Protein AF-G4KLP6-F1 (afdb_monomer_lite)

Radius of gyration: 26.65 Å; chains: 1; bounding box: 76×54×76 Å

Foldseek 3Di:
DDDQPQDADDFDKDWDDDPNWIKIKTWDDLLPPCLQVVCVQQVHQNHCPGPNNVLSCCQSPGRFWHKIFMATPVRRTFKMWTKGFAAPDADRHDGQAMETLAIGGRDPVCLSVQLVVLVSVCVVVVVVNYWYKYFQDDPHFDAPADWDQDHAHNVNDRRPSNRIIDGPPDNRPPGPRPPDDDDDDPPPPDDDDDPVVVCPPDLVVVQVNVCVVVVHHDDPLRSLCSVLPDDPVRVVVDDPVVSVVCSVLSVLSSLQVVLVNHPVNLVVDDPVLNVLSSVCSVVSSVCSVVVDDPVRSSCVSVVVVVVVPPPDDD

Secondary structure (DSSP, 8-state):
-------PPP---EEEEETTEEEEEEEPPTT-GGGGGHHHHHTSS-STTSTTHHHHHHHHH-TTEEEEEEEETT--EEEEEEEEEEESSSTTPPEEEEEE---EESSTTGGGGHHHHHHHHHHHHHTTT-EEEEESSTTPPP-SS--BPPPPPTTS---GGGSSEEEE-S---------------------PPPHHHHHHH-HHHHHHHHHHHHTSPPPHHHHHHHHTT--HHHHTTS-HHHHHHHHTTHHHHHHHHHTT--HHHHHTS-HHHHHHHHHTHHHHHHHGGGT--HHHHHHHHHHHHHHHSSSS--

Structure (mmCIF, N/CA/C/O backbone):
data_AF-G4KLP6-F1
#
_entry.id   AF-G4KLP6-F1
#
loop_
_atom_site.group_PDB
_atom_site.id
_atom_site.type_symbol
_atom_site.label_atom_id
_atom_site.label_alt_id
_atom_site.label_comp_id
_atom_site.label_asym_id
_atom_site.label_entity_id
_atom_site.label_seq_id
_atom_site.pdbx_PDB_ins_code
_atom_site.Cartn_x
_atom_site.Cartn_y
_atom_site.Cartn_z
_atom_site.occupancy
_atom_site.B_iso_or_equiv
_atom_site.auth_seq_id
_atom_site.auth_comp_id
_atom_site.auth_asym_id
_atom_site.auth_atom_id
_atom_site.pdbx_PDB_model_num
ATOM 1 N N . MET A 1 1 ? 3.794 -32.915 1.985 1.00 32.84 1 MET A N 1
ATOM 2 C CA . MET A 1 1 ? 4.035 -31.549 1.478 1.00 32.84 1 MET A CA 1
ATOM 3 C C . MET A 1 1 ? 3.120 -30.636 2.281 1.00 32.84 1 MET A C 1
ATOM 5 O O . MET A 1 1 ? 1.912 -30.708 2.105 1.00 32.84 1 MET A O 1
ATOM 9 N N . ASN A 1 2 ? 3.656 -29.946 3.290 1.00 28.77 2 ASN A N 1
ATOM 10 C CA . ASN A 1 2 ? 2.852 -29.115 4.188 1.00 28.77 2 ASN A CA 1
ATOM 11 C C . ASN A 1 2 ? 2.568 -27.786 3.489 1.00 28.77 2 ASN A C 1
ATOM 13 O O . ASN A 1 2 ? 3.495 -27.017 3.253 1.00 28.77 2 ASN A O 1
ATOM 17 N N . PHE A 1 3 ? 1.306 -27.541 3.144 1.00 32.06 3 PHE A N 1
ATOM 18 C CA . PHE A 1 3 ? 0.858 -26.230 2.690 1.00 32.06 3 PHE A CA 1
ATOM 19 C C . PHE A 1 3 ? 1.074 -25.222 3.825 1.00 32.06 3 PHE A C 1
ATOM 21 O O . PHE A 1 3 ? 0.526 -25.382 4.918 1.00 32.06 3 PHE A O 1
ATOM 28 N N . ILE A 1 4 ? 1.909 -24.215 3.573 1.00 39.31 4 ILE A N 1
ATOM 29 C CA . ILE A 1 4 ? 2.073 -23.055 4.448 1.00 39.31 4 ILE A CA 1
ATOM 30 C C . ILE A 1 4 ? 0.714 -22.356 4.486 1.00 39.31 4 ILE A C 1
ATOM 32 O O . ILE A 1 4 ? 0.191 -21.940 3.455 1.00 39.31 4 ILE A O 1
ATOM 36 N N . LYS A 1 5 ? 0.099 -22.282 5.667 1.00 40.69 5 LYS A N 1
ATOM 37 C CA . LYS A 1 5 ? -1.108 -21.484 5.874 1.00 40.69 5 LYS A CA 1
ATOM 38 C C . LYS A 1 5 ? -0.649 -20.029 5.955 1.00 40.69 5 LYS A C 1
ATOM 40 O O . LYS A 1 5 ? -0.278 -19.570 7.029 1.00 40.69 5 LYS A O 1
ATOM 45 N N . GLU A 1 6 ? -0.587 -19.340 4.819 1.00 51.66 6 GLU A N 1
ATOM 46 C CA . GLU A 1 6 ? -0.401 -17.889 4.810 1.00 51.66 6 GLU A CA 1
ATOM 47 C C 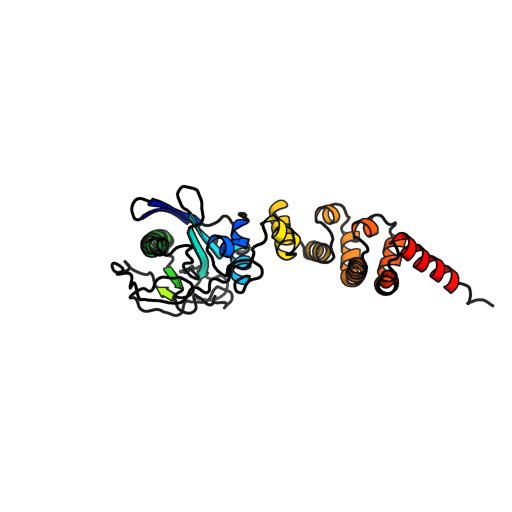. GLU A 1 6 ? -1.519 -17.251 5.646 1.00 51.66 6 GLU A C 1
ATOM 49 O O . GLU A 1 6 ? -2.708 -17.517 5.443 1.00 51.66 6 GLU A O 1
ATOM 54 N N . TYR A 1 7 ? -1.140 -16.467 6.655 1.00 65.31 7 TYR A N 1
ATOM 55 C CA . TYR A 1 7 ? -2.094 -15.742 7.486 1.00 65.31 7 TYR A CA 1
ATOM 56 C C . TYR A 1 7 ? -2.466 -14.449 6.773 1.00 65.31 7 TYR A C 1
ATOM 58 O O . TYR A 1 7 ? -1.729 -13.467 6.820 1.00 65.31 7 TYR A O 1
ATOM 66 N N . TYR A 1 8 ? -3.613 -14.466 6.103 1.00 74.50 8 TYR A N 1
ATOM 67 C CA . TYR A 1 8 ? -4.139 -13.285 5.433 1.00 74.50 8 TYR A CA 1
ATOM 68 C C . TYR A 1 8 ? -4.682 -12.278 6.445 1.00 74.50 8 TYR A C 1
ATOM 70 O O . TYR A 1 8 ? -5.425 -12.632 7.364 1.00 74.50 8 TYR A O 1
ATOM 78 N N . MET A 1 9 ? -4.332 -11.009 6.245 1.00 82.56 9 MET A N 1
ATOM 79 C CA . MET A 1 9 ? -4.933 -9.881 6.941 1.00 82.56 9 MET A CA 1
ATOM 80 C C . MET A 1 9 ? -6.448 -9.895 6.719 1.00 82.56 9 MET A C 1
ATOM 82 O O . MET A 1 9 ? -6.915 -9.872 5.578 1.00 82.56 9 MET A O 1
ATOM 86 N N . SER A 1 10 ? -7.207 -9.907 7.810 1.00 81.62 10 SER A N 1
ATOM 87 C CA . SER A 1 10 ? -8.665 -10.021 7.783 1.00 81.62 10 SER A CA 1
ATOM 88 C C . SER A 1 10 ? -9.338 -8.834 7.095 1.00 81.62 10 SER A C 1
ATOM 90 O O . SER A 1 10 ? -8.962 -7.689 7.317 1.00 81.62 10 SER A O 1
ATOM 92 N N . ASP A 1 11 ? -10.391 -9.090 6.321 1.00 87.56 11 ASP A N 1
ATOM 93 C CA . ASP A 1 11 ? -11.238 -8.034 5.756 1.00 87.56 11 ASP A CA 1
ATOM 94 C C . ASP A 1 11 ? -12.290 -7.607 6.791 1.00 87.56 11 ASP A C 1
ATOM 96 O O . ASP A 1 11 ? -13.420 -8.101 6.817 1.00 87.56 11 ASP A O 1
ATOM 100 N N . ILE A 1 12 ? -11.897 -6.718 7.707 1.00 90.38 12 ILE A N 1
ATOM 101 C CA . ILE A 1 12 ? -12.792 -6.160 8.728 1.00 90.38 12 ILE A CA 1
ATOM 102 C C . ILE A 1 12 ? -13.404 -4.866 8.205 1.00 90.38 12 ILE A C 1
ATOM 104 O O . ILE A 1 12 ? -12.693 -3.902 7.936 1.00 90.38 12 ILE A O 1
ATOM 108 N N . ASN A 1 13 ? -14.734 -4.843 8.120 1.00 94.00 13 ASN A N 1
ATOM 109 C CA . ASN A 1 13 ? -15.485 -3.701 7.618 1.00 94.00 13 ASN A CA 1
ATOM 110 C C . ASN A 1 13 ? -16.681 -3.420 8.530 1.00 94.00 13 ASN A C 1
ATOM 112 O O . ASN A 1 13 ? -17.403 -4.348 8.907 1.00 94.00 13 ASN A O 1
ATOM 116 N N . PHE A 1 14 ? -16.900 -2.159 8.891 1.00 95.81 14 PHE A N 1
ATOM 117 C CA . PHE A 1 14 ? -18.072 -1.751 9.661 1.00 95.81 14 PHE A CA 1
ATOM 118 C C . PHE A 1 14 ? -18.377 -0.265 9.498 1.00 95.81 14 PHE A C 1
ATOM 120 O O . PHE A 1 14 ? -17.486 0.563 9.315 1.00 95.81 14 PHE A O 1
ATOM 127 N N . ASP A 1 15 ? -19.651 0.073 9.669 1.00 95.12 15 ASP A N 1
ATOM 128 C CA . ASP A 1 15 ? -20.095 1.459 9.716 1.00 95.12 15 ASP A CA 1
ATOM 129 C C . ASP A 1 15 ? -20.064 2.012 11.141 1.00 95.12 15 ASP A C 1
ATOM 131 O O . ASP A 1 15 ? -20.219 1.296 12.148 1.00 95.12 15 ASP A O 1
ATOM 135 N N . ILE A 1 16 ? -19.877 3.325 11.215 1.00 93.25 16 ILE A N 1
ATOM 136 C CA . ILE A 1 16 ? -19.838 4.071 12.460 1.00 93.25 16 ILE A CA 1
ATOM 137 C C . ILE A 1 16 ? -20.457 5.451 12.292 1.00 93.25 16 ILE A C 1
ATOM 139 O O . ILE A 1 16 ? -20.340 6.083 11.246 1.00 93.25 16 ILE A O 1
ATOM 143 N N . GLU A 1 17 ? -21.120 5.925 13.341 1.00 92.88 17 GLU A N 1
ATOM 144 C CA . GLU A 1 17 ? -21.704 7.258 13.369 1.00 92.88 17 GLU A CA 1
ATOM 145 C C . GLU A 1 17 ? -21.105 8.057 14.522 1.00 92.88 17 GLU A C 1
ATOM 147 O O . GLU A 1 17 ? -21.105 7.613 15.670 1.00 92.88 17 GLU A O 1
ATOM 152 N N . VAL A 1 18 ? -20.578 9.241 14.214 1.00 88.06 18 VAL A N 1
ATOM 153 C CA . VAL A 1 18 ? -20.002 10.158 15.201 1.00 88.06 18 VAL A CA 1
ATOM 154 C C . VAL A 1 18 ? -20.555 11.550 14.938 1.00 88.06 18 VAL A C 1
ATOM 156 O O . VAL A 1 18 ? -20.423 12.082 13.836 1.00 88.06 18 VAL A O 1
ATOM 159 N N . LYS A 1 19 ? -21.191 12.145 15.957 1.00 87.62 19 LYS A N 1
ATOM 160 C CA . LYS A 1 19 ? -21.850 13.462 15.870 1.00 87.62 19 LYS A CA 1
ATOM 161 C C . LYS A 1 19 ? -22.837 13.577 14.687 1.00 87.62 19 LYS A C 1
ATOM 163 O O . LYS A 1 19 ? -22.860 14.596 14.000 1.00 87.62 19 LYS A O 1
ATOM 168 N N . GLY A 1 20 ? -23.621 12.531 14.419 1.00 88.81 20 GLY A N 1
ATOM 169 C CA . GLY A 1 20 ? -24.608 12.522 13.329 1.00 88.81 20 GLY A CA 1
ATOM 170 C C . GLY A 1 20 ? -24.021 12.380 11.919 1.00 88.81 20 GLY A C 1
ATOM 171 O O . GLY A 1 20 ? -24.752 12.511 10.941 1.00 88.81 20 GLY A O 1
ATOM 172 N N . LYS A 1 21 ? -22.709 12.139 11.789 1.00 91.44 21 LYS A N 1
ATOM 173 C CA . LYS A 1 21 ? -22.044 11.857 10.511 1.00 91.44 21 LYS A CA 1
ATOM 174 C C . LYS A 1 21 ? -21.686 10.383 10.420 1.00 91.44 21 LYS A C 1
ATOM 176 O O . LYS A 1 21 ? -21.162 9.824 11.384 1.00 91.44 21 LYS A O 1
ATOM 181 N N . LYS A 1 22 ? -21.940 9.788 9.256 1.00 94.38 22 LYS A N 1
ATOM 182 C CA . LYS A 1 22 ? -21.641 8.386 8.963 1.00 94.38 22 LYS A CA 1
ATOM 183 C C . LYS A 1 22 ? -20.255 8.246 8.353 1.00 94.38 22 LYS A C 1
ATOM 185 O O . LYS A 1 22 ? -19.865 9.050 7.509 1.00 94.38 22 LYS A O 1
ATOM 190 N N . TYR A 1 23 ? -19.562 7.200 8.770 1.00 95.94 23 TYR A N 1
ATOM 191 C CA . TYR A 1 23 ? -18.270 6.805 8.242 1.00 95.94 23 TYR A CA 1
ATOM 192 C C . TYR A 1 23 ? -18.232 5.292 8.068 1.00 95.94 23 TYR A C 1
ATOM 194 O O . TYR A 1 23 ? -18.912 4.558 8.791 1.00 95.94 23 TYR A O 1
ATOM 202 N N . ASN A 1 24 ? -17.397 4.837 7.145 1.00 96.25 24 ASN A N 1
ATOM 203 C CA . ASN A 1 24 ? -17.093 3.430 6.951 1.00 96.25 24 ASN A CA 1
ATOM 204 C C . ASN A 1 24 ? -15.633 3.180 7.322 1.00 96.25 24 ASN A C 1
ATOM 206 O O . ASN A 1 24 ? -14.759 3.906 6.861 1.00 96.25 24 ASN A O 1
ATOM 210 N N . PHE A 1 25 ? -15.382 2.175 8.156 1.00 96.81 25 PHE A N 1
ATOM 211 C CA . PHE A 1 25 ? -14.055 1.614 8.375 1.00 96.81 25 PHE A CA 1
ATOM 212 C C . PHE A 1 25 ? -13.937 0.353 7.525 1.00 96.81 25 PHE A C 1
ATOM 214 O O . PHE A 1 25 ? -14.797 -0.527 7.626 1.00 96.81 25 PHE A O 1
ATOM 221 N N . SER A 1 26 ? -12.886 0.253 6.720 1.00 94.88 26 SER A N 1
ATOM 222 C CA . SER A 1 26 ? -12.659 -0.902 5.854 1.00 94.88 26 SER A CA 1
ATOM 223 C C . SER A 1 26 ? -11.182 -1.157 5.610 1.00 94.88 26 SER A C 1
ATOM 225 O O . SER A 1 26 ? -10.353 -0.247 5.680 1.00 94.88 26 SER A O 1
ATOM 227 N N . LYS A 1 27 ? -10.845 -2.415 5.318 1.00 92.69 27 LYS A N 1
ATOM 228 C CA . LYS A 1 27 ? -9.528 -2.745 4.773 1.00 92.69 27 LYS A CA 1
ATOM 229 C C . LYS A 1 27 ? -9.469 -2.266 3.327 1.00 92.69 27 LYS A C 1
ATOM 231 O O . LYS A 1 27 ? -10.354 -2.572 2.530 1.00 92.69 27 LYS A O 1
ATOM 236 N N . LEU A 1 28 ? -8.418 -1.530 2.994 1.00 87.75 28 LEU A N 1
ATOM 237 C CA . LEU A 1 28 ? -8.149 -1.129 1.629 1.00 87.75 28 LEU A CA 1
ATOM 238 C C . LEU A 1 28 ? -7.787 -2.376 0.803 1.00 87.75 28 LEU A C 1
ATOM 240 O O . LEU A 1 28 ? -6.912 -3.142 1.224 1.00 87.75 28 LEU A O 1
ATOM 244 N N . PRO A 1 29 ? -8.432 -2.598 -0.355 1.00 83.19 29 PRO A N 1
ATOM 245 C CA . PRO A 1 29 ? -8.076 -3.698 -1.238 1.00 83.19 29 PRO A CA 1
ATOM 246 C C . PRO A 1 29 ? -6.600 -3.643 -1.643 1.00 83.19 29 PRO A C 1
ATOM 248 O O . PRO A 1 29 ? -6.056 -2.572 -1.910 1.00 83.19 29 PRO A O 1
ATOM 251 N N . ALA A 1 30 ? -5.947 -4.805 -1.717 1.00 72.00 30 ALA A N 1
ATOM 252 C CA . ALA A 1 30 ? -4.523 -4.899 -2.060 1.00 72.00 30 ALA A CA 1
ATOM 253 C C . ALA A 1 30 ? -4.210 -4.488 -3.516 1.00 72.00 30 ALA A C 1
ATOM 255 O O . ALA A 1 30 ? -3.047 -4.374 -3.900 1.00 72.00 30 ALA A O 1
ATOM 256 N N . ASP A 1 31 ? -5.236 -4.312 -4.345 1.00 67.06 31 ASP A N 1
ATOM 257 C CA . ASP A 1 31 ? -5.183 -3.808 -5.715 1.00 67.06 31 ASP A CA 1
ATOM 258 C C . ASP A 1 31 ? -5.630 -2.338 -5.837 1.00 67.06 31 ASP A C 1
ATOM 260 O O . ASP A 1 31 ? -5.512 -1.753 -6.917 1.00 67.06 31 ASP A O 1
ATOM 264 N N . ASP A 1 32 ? -6.080 -1.697 -4.751 1.00 74.62 32 ASP A N 1
ATOM 265 C CA . ASP A 1 32 ? -6.438 -0.280 -4.773 1.00 74.62 32 ASP A CA 1
ATOM 266 C C . ASP A 1 32 ? -5.171 0.587 -4.730 1.00 74.62 32 ASP A C 1
ATOM 268 O O . ASP A 1 32 ? -4.467 0.701 -3.721 1.00 74.62 32 ASP A O 1
ATOM 272 N N . MET A 1 33 ? -4.903 1.257 -5.852 1.00 68.38 33 MET A N 1
ATOM 273 C CA . MET A 1 33 ? -3.738 2.125 -6.034 1.00 68.38 33 MET A CA 1
ATOM 274 C C . MET A 1 33 ? -3.665 3.279 -5.026 1.00 68.38 33 MET A C 1
ATOM 276 O O . MET A 1 33 ? -2.587 3.843 -4.830 1.00 68.38 33 MET A O 1
ATOM 280 N N . LYS A 1 34 ? -4.770 3.627 -4.350 1.00 71.94 34 LYS A N 1
ATOM 281 C CA . LYS A 1 34 ? -4.757 4.621 -3.269 1.00 71.94 34 LYS A CA 1
ATOM 282 C C . LYS A 1 34 ? -3.808 4.232 -2.139 1.00 71.94 34 LYS A C 1
ATOM 284 O O . LYS A 1 34 ? -3.277 5.132 -1.493 1.00 71.94 34 LYS A O 1
ATOM 289 N N . GLY A 1 35 ? -3.548 2.938 -1.941 1.00 71.06 35 GLY A N 1
ATOM 290 C CA . GLY A 1 35 ? -2.649 2.421 -0.907 1.00 71.06 35 GLY A CA 1
ATOM 291 C C . GLY A 1 35 ? -1.226 2.962 -1.018 1.00 71.06 35 GLY A C 1
ATOM 292 O O . GLY A 1 35 ? -0.589 3.248 -0.010 1.00 71.06 35 GLY A O 1
ATOM 293 N N . PHE A 1 36 ? -0.767 3.233 -2.244 1.00 67.69 36 PHE A N 1
ATOM 294 C CA . PHE A 1 36 ? 0.555 3.809 -2.506 1.00 67.69 36 PHE A CA 1
ATOM 295 C C . PHE A 1 36 ? 0.675 5.300 -2.161 1.00 67.69 36 PHE A C 1
ATOM 297 O O . PHE A 1 36 ? 1.775 5.860 -2.149 1.00 67.69 36 PHE A O 1
ATOM 304 N N . MET A 1 37 ? -0.461 5.952 -1.910 1.00 68.94 37 MET A N 1
ATOM 305 C CA . MET A 1 37 ? -0.590 7.400 -1.761 1.00 68.94 37 MET A CA 1
ATOM 306 C C . MET A 1 37 ? -1.415 7.782 -0.528 1.00 68.94 37 MET A C 1
ATOM 308 O O . MET A 1 37 ? -1.888 8.914 -0.449 1.00 68.94 37 MET A O 1
ATOM 312 N N . LEU A 1 38 ? -1.616 6.871 0.432 1.00 68.50 38 LEU A N 1
ATOM 313 C CA . LEU A 1 38 ? -2.464 7.129 1.601 1.00 68.50 38 LEU A CA 1
ATOM 314 C C . LEU A 1 38 ? -2.022 8.361 2.376 1.00 68.50 38 LEU A C 1
ATOM 316 O O . LEU A 1 38 ? -2.862 9.187 2.718 1.00 68.50 38 LEU A O 1
ATOM 320 N N . GLY A 1 39 ? -0.714 8.556 2.523 1.00 58.31 39 GLY A N 1
ATOM 321 C CA . GLY A 1 39 ? -0.147 9.757 3.119 1.00 58.31 39 GLY A CA 1
ATOM 322 C C . GLY A 1 39 ? -0.594 11.058 2.447 1.00 58.31 39 GLY A C 1
ATOM 323 O O . GLY A 1 39 ? -0.817 12.049 3.137 1.00 58.31 39 GLY A O 1
ATOM 324 N N . LYS A 1 40 ? -0.855 11.052 1.133 1.00 63.47 40 LYS A N 1
ATOM 325 C CA . LYS A 1 40 ? -1.416 12.209 0.415 1.00 63.47 40 LYS A CA 1
ATOM 326 C C . LYS A 1 40 ? -2.898 12.445 0.722 1.00 63.47 40 LYS A C 1
ATOM 328 O O . LYS A 1 40 ? -3.348 13.585 0.683 1.00 63.47 40 LYS A O 1
ATOM 333 N N . PHE A 1 41 ? -3.664 11.395 1.022 1.00 59.25 41 PHE A N 1
ATOM 334 C CA . PHE A 1 41 ? -5.082 11.510 1.384 1.00 59.25 41 PHE A CA 1
ATOM 335 C C . PHE A 1 41 ? -5.299 11.809 2.875 1.00 59.25 41 PHE A C 1
ATOM 337 O O . PHE A 1 41 ? -6.298 12.432 3.228 1.00 59.25 41 PHE A O 1
ATOM 344 N N . SER A 1 42 ? -4.379 11.382 3.745 1.00 56.12 42 SER A N 1
ATOM 345 C CA . SER A 1 42 ? -4.476 11.526 5.204 1.00 56.12 42 SER A CA 1
ATOM 346 C C . SER A 1 42 ? -3.496 12.533 5.814 1.00 56.12 42 SER A C 1
ATOM 348 O O . SER A 1 42 ? -3.432 12.623 7.037 1.00 56.12 42 SER A O 1
ATOM 350 N N . ASN A 1 43 ? -2.734 13.276 5.001 1.00 62.50 43 ASN A N 1
ATOM 351 C CA . ASN A 1 43 ? -1.633 14.149 5.437 1.00 62.50 43 ASN A CA 1
ATOM 352 C C . ASN A 1 43 ? -0.616 13.441 6.355 1.00 62.50 43 ASN A C 1
ATOM 354 O O . ASN A 1 43 ? -0.272 13.946 7.422 1.00 62.50 43 ASN A O 1
ATOM 358 N N . SER A 1 44 ? -0.133 12.271 5.938 1.00 59.09 44 SER A N 1
ATOM 359 C CA . SER A 1 44 ? 0.919 11.526 6.639 1.00 59.09 44 SER A CA 1
ATOM 360 C C . SER A 1 44 ? 2.076 11.153 5.704 1.00 59.09 44 SER A C 1
ATOM 362 O O . SER A 1 44 ? 2.013 11.331 4.488 1.00 59.09 44 SER A O 1
ATOM 364 N N . CYS A 1 45 ? 3.159 10.621 6.266 1.00 56.09 45 CYS A N 1
ATOM 365 C CA . CYS A 1 45 ? 4.357 10.187 5.539 1.00 56.09 45 CYS A CA 1
ATOM 366 C C . CYS A 1 45 ? 4.197 8.844 4.800 1.00 56.09 45 CYS A C 1
ATOM 368 O O . CYS A 1 45 ? 5.116 8.427 4.099 1.00 56.09 45 CYS A O 1
ATOM 370 N N . GLN A 1 46 ? 3.045 8.170 4.914 1.00 57.22 46 GLN A N 1
ATOM 371 C CA . GLN A 1 46 ? 2.779 6.857 4.306 1.00 57.22 46 GLN A CA 1
ATOM 372 C C . GLN A 1 46 ? 2.457 6.968 2.807 1.00 57.22 46 GLN A C 1
ATOM 374 O O . GLN A 1 46 ? 1.355 6.681 2.347 1.00 57.22 46 GLN A O 1
ATOM 379 N N . SER A 1 47 ? 3.431 7.444 2.036 1.00 58.00 47 SER A N 1
ATOM 380 C CA . SER A 1 47 ? 3.429 7.482 0.570 1.00 58.00 47 SER A CA 1
ATOM 381 C C . SER A 1 47 ? 4.788 7.018 0.040 1.00 58.00 47 SER A C 1
ATOM 383 O O . SER A 1 47 ? 5.797 7.141 0.733 1.00 58.00 47 SER A O 1
ATOM 385 N N . ILE A 1 48 ? 4.830 6.501 -1.190 1.00 52.56 48 ILE A N 1
ATOM 386 C CA . ILE A 1 48 ? 6.099 6.194 -1.877 1.00 52.56 48 ILE A CA 1
ATOM 387 C C . ILE A 1 48 ? 6.970 7.458 -1.986 1.00 52.56 48 ILE A C 1
ATOM 389 O O . ILE A 1 48 ? 6.449 8.540 -2.267 1.00 52.56 48 ILE A O 1
ATOM 393 N N . GLY A 1 49 ? 8.285 7.312 -1.773 1.00 49.16 49 GLY A N 1
ATOM 394 C CA . GLY A 1 49 ? 9.259 8.411 -1.809 1.00 49.16 49 GLY A CA 1
ATOM 395 C C . GLY A 1 49 ? 9.344 9.263 -0.534 1.00 49.16 49 GLY A C 1
ATOM 396 O O . GLY A 1 49 ? 9.971 10.320 -0.551 1.00 49.16 49 GLY A O 1
ATOM 397 N N . HIS A 1 50 ? 8.718 8.826 0.563 1.00 57.34 50 HIS A N 1
ATOM 398 C CA . HIS A 1 50 ? 8.757 9.482 1.875 1.00 57.34 50 HIS A CA 1
ATOM 399 C C . HIS A 1 50 ? 9.267 8.526 2.970 1.00 57.34 50 HIS A C 1
ATOM 401 O O . HIS A 1 50 ? 9.431 7.330 2.737 1.00 57.34 50 HIS A O 1
ATOM 407 N N . ASP A 1 51 ? 9.480 9.040 4.188 1.00 59.09 51 ASP A N 1
ATOM 408 C CA . ASP A 1 51 ? 10.095 8.321 5.322 1.00 59.09 51 ASP A CA 1
ATOM 409 C C . ASP A 1 51 ? 9.413 6.985 5.696 1.00 59.09 51 ASP A C 1
ATOM 411 O O . ASP A 1 51 ? 10.034 6.119 6.313 1.00 59.09 51 ASP A O 1
ATOM 415 N N . SER A 1 52 ? 8.149 6.787 5.304 1.00 62.12 52 SER A N 1
ATOM 416 C CA . SER A 1 52 ? 7.362 5.575 5.575 1.00 62.12 52 SER A CA 1
ATOM 417 C C . SER A 1 52 ? 7.102 4.714 4.328 1.00 62.12 52 SER A C 1
ATOM 419 O O . SER A 1 52 ? 6.180 3.897 4.328 1.00 62.12 52 SER A O 1
ATOM 421 N N . GLU A 1 53 ? 7.908 4.849 3.269 1.00 67.06 53 GLU A N 1
ATOM 422 C CA . GLU A 1 53 ? 7.789 4.061 2.029 1.00 67.06 53 GLU A CA 1
ATOM 423 C C . GLU A 1 53 ? 7.771 2.549 2.295 1.00 67.06 53 GLU A C 1
ATOM 425 O O . GLU A 1 53 ? 6.970 1.820 1.713 1.00 67.06 53 GLU A O 1
ATOM 430 N N . ARG A 1 54 ? 8.571 2.064 3.252 1.00 70.12 54 ARG A N 1
ATOM 431 C CA . ARG A 1 54 ? 8.568 0.645 3.631 1.00 70.12 54 ARG A CA 1
ATOM 432 C C . ARG A 1 54 ? 7.217 0.172 4.186 1.00 70.12 54 ARG A C 1
ATOM 434 O O . ARG A 1 54 ? 6.868 -0.983 3.963 1.00 70.12 54 ARG A O 1
ATOM 441 N N . CYS A 1 55 ? 6.454 1.019 4.888 1.00 73.62 55 CYS A N 1
ATOM 442 C CA . CYS A 1 55 ? 5.099 0.670 5.350 1.00 73.62 55 CYS A CA 1
ATOM 443 C C . CYS A 1 55 ? 4.168 0.466 4.153 1.00 73.62 55 CYS A C 1
ATOM 445 O O . CYS A 1 55 ? 3.383 -0.474 4.117 1.00 73.62 55 CYS A O 1
ATOM 447 N N . VAL A 1 56 ? 4.284 1.354 3.163 1.00 73.62 56 VAL A N 1
ATOM 448 C CA . VAL A 1 56 ? 3.499 1.336 1.924 1.00 73.62 56 VAL A CA 1
ATOM 449 C C . VAL A 1 56 ? 3.776 0.082 1.113 1.00 73.62 56 VAL A C 1
ATOM 451 O O . VAL A 1 56 ? 2.843 -0.614 0.717 1.00 73.62 56 VAL A O 1
ATOM 454 N N . LEU A 1 57 ? 5.052 -0.242 0.913 1.00 71.69 57 LEU A N 1
ATOM 455 C CA . LEU A 1 57 ? 5.445 -1.437 0.176 1.00 71.69 57 LEU A CA 1
ATOM 456 C C . LEU A 1 57 ? 4.976 -2.706 0.884 1.00 71.69 57 LEU A C 1
ATOM 458 O O . LEU A 1 57 ? 4.342 -3.552 0.256 1.00 71.69 57 LEU A O 1
ATOM 462 N N . ASP A 1 58 ? 5.222 -2.822 2.188 1.00 79.38 58 ASP A N 1
ATOM 463 C CA . ASP A 1 58 ? 4.830 -4.004 2.953 1.00 79.38 58 ASP A CA 1
ATOM 464 C C . ASP A 1 58 ? 3.302 -4.154 3.024 1.00 79.38 58 ASP A C 1
ATOM 466 O O . ASP A 1 58 ? 2.795 -5.251 2.802 1.00 79.38 58 ASP A O 1
ATOM 470 N N . GLY A 1 59 ? 2.552 -3.067 3.226 1.00 79.81 59 GLY A N 1
ATOM 471 C CA . GLY A 1 59 ? 1.088 -3.102 3.280 1.00 79.81 59 GLY A CA 1
ATOM 472 C C . GLY A 1 59 ? 0.404 -3.441 1.960 1.00 79.81 59 GLY A C 1
ATOM 473 O O . GLY A 1 59 ? -0.683 -4.011 1.976 1.00 79.81 59 GLY A O 1
ATOM 474 N N . MET A 1 60 ? 1.029 -3.138 0.821 1.00 80.75 60 MET A N 1
ATOM 475 C CA . MET A 1 60 ? 0.472 -3.471 -0.496 1.00 80.75 60 MET A CA 1
ATOM 476 C C . MET A 1 60 ? 0.931 -4.832 -1.036 1.00 80.75 60 MET A C 1
ATOM 478 O O . MET A 1 60 ? 0.298 -5.371 -1.947 1.00 80.75 60 MET A O 1
ATOM 482 N N . SER A 1 61 ? 2.021 -5.393 -0.502 1.00 72.25 61 SER A N 1
ATOM 483 C CA . SER A 1 61 ? 2.630 -6.628 -1.019 1.00 72.25 61 SER A CA 1
ATOM 484 C C . SER A 1 61 ? 2.489 -7.841 -0.098 1.00 72.25 61 SER A C 1
ATOM 486 O O . SER A 1 61 ? 2.389 -8.960 -0.596 1.00 72.25 61 SER A O 1
ATOM 488 N N . LYS A 1 62 ? 2.464 -7.666 1.231 1.00 76.12 62 LYS A N 1
ATOM 489 C CA . LYS A 1 62 ? 2.468 -8.792 2.175 1.00 76.12 62 LYS A CA 1
ATOM 490 C C . LYS A 1 62 ? 1.057 -9.243 2.529 1.00 76.12 62 LYS A C 1
ATOM 492 O O . LYS A 1 62 ? 0.221 -8.448 2.942 1.00 76.12 62 LYS A O 1
ATOM 497 N N . ALA A 1 63 ? 0.825 -10.555 2.488 1.00 78.12 63 ALA A N 1
ATOM 498 C CA . ALA A 1 63 ? -0.461 -11.156 2.847 1.00 78.12 63 ALA A CA 1
ATOM 499 C C . ALA A 1 63 ? -0.903 -10.859 4.295 1.00 78.12 63 ALA A C 1
ATOM 501 O O . ALA A 1 63 ? -2.099 -10.757 4.562 1.00 78.12 63 ALA A O 1
ATOM 502 N N . ASN A 1 64 ? 0.046 -10.706 5.224 1.00 80.31 64 ASN A N 1
ATOM 503 C CA . ASN A 1 64 ? -0.197 -10.471 6.651 1.00 80.31 64 ASN A CA 1
ATOM 504 C C . ASN A 1 64 ? -0.146 -8.985 7.055 1.00 80.31 64 ASN A C 1
ATOM 506 O O . ASN A 1 64 ? -0.132 -8.685 8.252 1.00 80.31 64 ASN A O 1
ATOM 510 N N . ALA A 1 65 ? -0.118 -8.072 6.084 1.00 85.75 65 ALA A N 1
ATOM 511 C CA . ALA A 1 65 ? -0.124 -6.632 6.292 1.00 85.75 65 ALA A CA 1
ATOM 512 C C . ALA A 1 65 ? -1.179 -5.958 5.402 1.00 85.75 65 ALA A C 1
ATOM 514 O O . ALA A 1 65 ? -1.766 -6.583 4.519 1.00 85.75 65 ALA A O 1
ATOM 515 N N . GLY A 1 66 ? -1.486 -4.697 5.683 1.00 89.81 66 GLY A N 1
ATOM 516 C CA . GLY A 1 66 ? -2.459 -3.945 4.903 1.00 89.81 66 GLY A CA 1
ATOM 517 C C . GLY A 1 66 ? -2.745 -2.571 5.476 1.00 89.81 66 GLY A C 1
ATOM 518 O O . GLY A 1 66 ? -2.207 -2.183 6.510 1.00 89.81 66 GLY A O 1
ATOM 519 N N . PHE A 1 67 ? -3.639 -1.852 4.810 1.00 91.44 67 PHE A N 1
ATOM 520 C CA . PHE A 1 67 ? -4.125 -0.559 5.267 1.00 91.44 67 PHE A CA 1
ATOM 521 C C . PHE A 1 67 ? -5.595 -0.648 5.623 1.00 91.44 67 PHE A C 1
ATOM 523 O O . PHE A 1 67 ? -6.390 -1.184 4.856 1.00 91.44 67 PHE A O 1
ATOM 530 N N . TYR A 1 68 ? -5.965 -0.076 6.758 1.00 95.06 68 TYR A N 1
ATOM 531 C CA . TYR A 1 68 ? -7.351 0.230 7.059 1.00 95.06 68 TYR A CA 1
ATOM 532 C C . TYR A 1 68 ? -7.602 1.705 6.811 1.00 95.06 68 TYR A C 1
ATOM 534 O O . TYR A 1 68 ? -6.824 2.554 7.240 1.00 95.06 68 TYR A O 1
ATOM 542 N N . ILE A 1 69 ? -8.696 2.010 6.129 1.00 94.44 69 ILE A N 1
ATOM 543 C CA . ILE A 1 69 ? -9.118 3.369 5.819 1.00 94.44 69 ILE A CA 1
ATOM 544 C C . ILE A 1 69 ? -10.458 3.663 6.470 1.00 94.44 69 ILE A C 1
ATOM 546 O O . ILE A 1 69 ? -11.276 2.775 6.710 1.00 94.44 69 ILE A O 1
ATOM 550 N N . ILE A 1 70 ? -10.676 4.943 6.744 1.00 94.88 70 ILE A N 1
ATOM 551 C CA . ILE A 1 70 ? -11.957 5.466 7.194 1.00 94.88 70 ILE A CA 1
ATOM 552 C C . ILE A 1 70 ? -12.439 6.481 6.184 1.00 94.88 70 ILE A C 1
ATOM 554 O O . ILE A 1 70 ? -11.766 7.488 5.966 1.00 94.88 70 ILE A O 1
ATOM 558 N N . THR A 1 71 ? -13.601 6.237 5.588 1.00 92.88 71 THR A N 1
ATOM 559 C CA . THR A 1 71 ? -14.197 7.136 4.599 1.00 92.88 71 THR A CA 1
ATOM 560 C C . THR A 1 71 ? -15.460 7.794 5.119 1.00 92.88 71 THR A C 1
ATOM 562 O O . THR A 1 71 ? -16.202 7.196 5.895 1.00 92.88 71 THR A O 1
ATOM 565 N N . ASP A 1 72 ? -15.721 9.023 4.679 1.00 90.31 72 ASP A N 1
ATOM 566 C CA . ASP A 1 72 ? -17.031 9.653 4.853 1.00 90.31 72 ASP A CA 1
ATOM 567 C C . ASP A 1 72 ? -18.083 9.061 3.891 1.00 90.31 72 ASP A C 1
ATOM 569 O O . ASP A 1 72 ? -17.802 8.168 3.087 1.00 90.31 72 ASP A O 1
ATOM 573 N N . ASP A 1 73 ? -19.310 9.570 3.971 1.00 88.31 73 ASP A N 1
ATOM 574 C CA . ASP A 1 73 ? -20.450 9.193 3.126 1.00 88.31 73 ASP A CA 1
ATOM 575 C C . ASP A 1 73 ? -20.249 9.470 1.627 1.00 88.31 73 ASP A C 1
ATOM 577 O O . ASP A 1 73 ? -20.970 8.928 0.789 1.00 88.31 73 ASP A O 1
ATOM 581 N N . LYS A 1 74 ? -19.256 10.291 1.279 1.00 85.19 74 LYS A N 1
ATOM 582 C CA . LYS A 1 74 ? -18.861 10.602 -0.097 1.00 85.19 74 LYS A CA 1
ATOM 583 C C . LYS A 1 74 ? -17.685 9.748 -0.572 1.00 85.19 74 LYS A C 1
ATOM 585 O O . LYS A 1 74 ? -17.243 9.916 -1.706 1.00 85.19 74 LYS A O 1
ATOM 590 N N . GLY A 1 75 ? -17.170 8.854 0.272 1.00 82.19 75 GLY A N 1
ATOM 591 C CA . GLY A 1 75 ? -16.020 8.010 -0.037 1.00 82.19 75 GLY A CA 1
ATOM 592 C C . GLY A 1 75 ? -14.668 8.721 0.089 1.00 82.19 75 GLY A C 1
ATOM 593 O O . GLY A 1 75 ? -13.659 8.175 -0.360 1.00 82.19 75 GLY A O 1
ATOM 594 N N . ASN A 1 76 ? -14.609 9.917 0.690 1.00 85.25 76 ASN A N 1
ATOM 595 C CA . ASN A 1 76 ? -13.335 10.588 0.943 1.00 85.25 76 ASN A CA 1
ATOM 596 C C . ASN A 1 76 ? -12.654 9.955 2.149 1.00 85.25 76 ASN A C 1
ATOM 598 O O . ASN A 1 76 ? -13.270 9.831 3.207 1.00 85.25 76 ASN A O 1
ATOM 602 N N . ILE A 1 77 ? -11.369 9.634 2.023 1.00 86.06 77 ILE A N 1
ATOM 603 C CA . ILE A 1 77 ? -10.562 9.142 3.142 1.00 86.06 77 ILE A CA 1
ATOM 604 C C . ILE A 1 77 ? -10.392 10.274 4.166 1.00 86.06 77 ILE A C 1
ATOM 606 O O . ILE A 1 77 ? -9.984 11.386 3.837 1.00 86.06 77 ILE A O 1
ATOM 610 N N . ARG A 1 78 ? -10.752 9.987 5.416 1.00 89.75 78 ARG A N 1
ATOM 611 C CA . ARG A 1 78 ? -10.694 10.895 6.571 1.00 89.75 78 ARG A CA 1
ATOM 612 C C . ARG A 1 78 ? -9.599 10.507 7.550 1.00 89.75 78 ARG A C 1
ATOM 614 O O . ARG A 1 78 ? -9.046 11.373 8.223 1.00 89.75 78 ARG A O 1
ATOM 621 N N . ALA A 1 79 ? -9.313 9.214 7.636 1.00 91.12 79 ALA A N 1
ATOM 622 C CA . ALA A 1 79 ? -8.261 8.655 8.460 1.00 91.12 79 ALA A CA 1
ATOM 623 C C . ALA A 1 79 ? -7.817 7.301 7.903 1.00 91.12 79 ALA A C 1
ATOM 625 O O . ALA A 1 79 ? -8.522 6.703 7.086 1.00 91.12 79 ALA A O 1
ATOM 626 N N . GLN A 1 80 ? -6.655 6.828 8.332 1.00 92.75 80 GLN A N 1
ATOM 627 C CA . GLN A 1 80 ? -6.111 5.539 7.935 1.00 92.75 80 GLN A CA 1
ATOM 628 C C . GLN A 1 80 ? -5.143 4.991 8.989 1.00 92.75 80 GLN A C 1
ATOM 630 O O . GLN A 1 80 ? -4.701 5.714 9.886 1.00 92.75 80 GLN A O 1
ATOM 635 N N . SER A 1 81 ? -4.833 3.706 8.879 1.00 92.50 81 SER A N 1
ATOM 636 C CA . SER A 1 81 ? -3.803 3.050 9.669 1.00 92.50 81 SER A CA 1
ATOM 637 C C . SER A 1 81 ? -3.164 1.909 8.884 1.00 92.50 81 SER A C 1
ATOM 639 O O . SER A 1 81 ? -3.868 1.037 8.364 1.00 92.50 81 SER A O 1
ATOM 641 N N . TYR A 1 82 ? -1.832 1.882 8.841 1.00 90.44 82 TYR A N 1
ATOM 642 C CA . TYR A 1 82 ? -1.086 0.687 8.462 1.00 90.44 82 TYR A CA 1
ATOM 643 C C . TYR A 1 82 ? -1.216 -0.376 9.557 1.00 90.44 82 TYR A C 1
ATOM 645 O O . TYR A 1 82 ? -1.105 -0.067 10.744 1.00 90.44 82 TYR A O 1
ATOM 653 N N . ALA A 1 83 ? -1.434 -1.628 9.165 1.00 91.12 83 ALA A N 1
ATOM 654 C CA . ALA A 1 83 ? -1.632 -2.737 10.080 1.00 91.12 83 ALA A CA 1
ATOM 655 C C . ALA A 1 83 ? -0.840 -3.975 9.662 1.00 91.12 83 ALA A C 1
ATOM 657 O O . ALA A 1 83 ? -0.697 -4.266 8.474 1.00 91.12 83 ALA A O 1
ATOM 658 N N . TRP A 1 84 ? -0.410 -4.766 10.644 1.00 88.50 84 TRP A N 1
ATOM 659 C CA . TRP A 1 84 ? 0.149 -6.100 10.414 1.00 88.50 84 TRP A CA 1
ATOM 660 C C . TRP A 1 84 ? -0.284 -7.094 11.491 1.00 88.50 84 TRP A C 1
ATOM 662 O O . TRP A 1 84 ? -0.678 -6.727 12.602 1.00 88.50 84 TRP A O 1
ATOM 672 N N . LEU A 1 85 ? -0.215 -8.379 11.150 1.00 85.81 85 LEU A N 1
ATOM 673 C CA . LEU A 1 85 ? -0.393 -9.476 12.094 1.00 85.81 85 LEU A CA 1
ATOM 674 C C . LEU A 1 85 ? 0.946 -9.845 12.751 1.00 85.81 85 LEU A C 1
ATOM 676 O O . LEU A 1 85 ? 1.970 -9.958 12.078 1.00 85.81 85 LEU A O 1
ATOM 680 N N . ALA A 1 86 ? 0.933 -10.061 14.067 1.00 80.94 86 ALA A N 1
ATOM 681 C CA . ALA A 1 86 ? 2.102 -10.439 14.864 1.00 80.94 86 ALA A CA 1
ATOM 682 C C . ALA A 1 86 ? 1.846 -11.729 15.672 1.00 80.94 86 ALA A C 1
ATOM 684 O O . ALA A 1 86 ? 0.770 -11.910 16.255 1.00 80.94 86 ALA A O 1
ATOM 685 N N . GLY A 1 87 ? 2.837 -12.628 15.694 1.00 73.56 87 GLY A N 1
ATOM 686 C CA . GLY A 1 87 ? 2.848 -13.881 16.465 1.00 73.56 87 GLY A CA 1
ATOM 687 C C . GLY A 1 87 ? 3.661 -13.788 17.765 1.00 73.56 87 GLY A C 1
ATOM 688 O O . GLY A 1 87 ? 4.263 -12.757 18.064 1.00 73.56 87 GLY A O 1
ATOM 689 N N . GLU A 1 88 ? 3.673 -14.864 18.562 1.00 57.75 88 GLU A N 1
ATOM 690 C CA . GLU A 1 88 ? 4.411 -14.914 19.839 1.00 57.75 88 GLU A CA 1
ATOM 691 C C . GLU A 1 88 ? 5.875 -15.359 19.722 1.00 57.75 88 GLU A C 1
ATOM 693 O O . GLU A 1 88 ? 6.605 -15.274 20.712 1.00 57.75 88 GLU A O 1
ATOM 698 N N . GLY A 1 89 ? 6.310 -15.787 18.538 1.00 53.88 89 GLY A N 1
ATOM 699 C CA . GLY A 1 89 ? 7.593 -16.445 18.334 1.00 53.88 89 GLY A CA 1
ATOM 700 C C . GLY A 1 89 ? 7.926 -16.656 16.858 1.00 53.88 89 GLY A C 1
ATOM 701 O O . GLY A 1 89 ? 7.471 -15.908 15.997 1.00 53.88 89 GLY A O 1
ATOM 702 N N . LYS A 1 90 ? 8.794 -17.641 16.587 1.00 50.53 90 LYS A N 1
ATOM 703 C CA . LYS A 1 90 ? 9.526 -17.840 15.3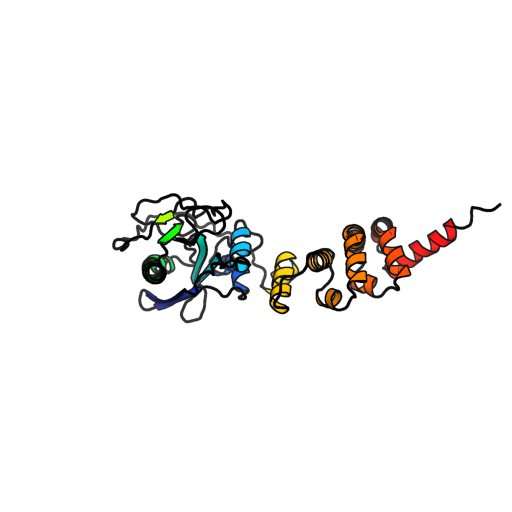20 1.00 50.53 90 LYS A CA 1
ATOM 704 C C . LYS A 1 90 ? 8.628 -17.785 14.076 1.00 50.53 90 LYS A C 1
ATOM 706 O O . LYS A 1 90 ? 7.454 -18.138 14.117 1.00 50.53 90 LYS A O 1
ATOM 711 N N . LYS A 1 91 ? 9.256 -17.463 12.939 1.00 51.47 91 LYS A N 1
ATOM 712 C CA . LYS A 1 91 ? 8.698 -17.581 11.583 1.00 51.47 91 LYS A CA 1
ATOM 713 C C . LYS A 1 91 ? 7.828 -18.848 11.454 1.00 51.47 91 LYS A C 1
ATOM 715 O O . LYS A 1 91 ? 8.322 -19.956 11.678 1.00 51.47 91 LYS A O 1
ATOM 720 N N . ASN A 1 92 ? 6.572 -18.662 11.056 1.00 53.81 92 ASN A N 1
ATOM 721 C CA . ASN A 1 92 ? 5.458 -19.600 10.881 1.00 53.81 92 ASN A CA 1
ATOM 722 C C . ASN A 1 92 ? 4.568 -19.894 12.109 1.00 53.81 92 ASN A C 1
ATOM 724 O O . ASN A 1 92 ? 3.735 -20.806 12.043 1.00 53.81 92 ASN A O 1
ATOM 728 N N . GLU A 1 93 ? 4.686 -19.159 13.218 1.00 62.56 93 GLU A N 1
ATOM 729 C CA . GLU A 1 93 ? 3.719 -19.256 14.322 1.00 62.56 93 GLU A CA 1
ATOM 730 C C . GLU A 1 93 ? 2.399 -18.527 14.022 1.00 62.56 93 GLU A C 1
ATOM 732 O O . GLU A 1 93 ? 2.336 -17.555 13.272 1.00 62.56 93 GLU A O 1
ATOM 737 N N . LYS A 1 94 ? 1.303 -19.015 14.618 1.00 71.75 94 LYS A N 1
ATOM 738 C CA . LYS A 1 94 ? -0.020 -18.404 14.460 1.00 71.75 94 LYS A CA 1
ATOM 739 C C . LYS A 1 94 ? -0.001 -16.977 15.004 1.00 71.75 94 LYS A C 1
ATOM 741 O O . LYS A 1 94 ? 0.361 -16.766 16.160 1.00 71.75 94 LYS A O 1
ATOM 746 N N . ALA A 1 95 ? -0.462 -16.022 14.196 1.00 78.88 95 ALA A N 1
ATOM 747 C CA . ALA A 1 95 ? -0.674 -14.660 14.662 1.00 78.88 95 ALA A CA 1
ATOM 748 C C . ALA A 1 95 ? -1.617 -14.649 15.873 1.00 78.88 95 ALA A C 1
ATOM 750 O O . ALA A 1 95 ? -2.698 -15.244 15.847 1.00 78.88 95 ALA A O 1
ATOM 751 N N . THR A 1 96 ? -1.204 -13.961 16.931 1.00 83.81 96 THR A N 1
ATOM 752 C CA . THR A 1 96 ? -1.995 -13.775 18.155 1.00 83.81 96 THR A CA 1
ATOM 753 C C . THR A 1 96 ? -2.498 -12.349 18.299 1.00 83.81 96 THR A C 1
ATOM 755 O O . THR A 1 96 ? -3.269 -12.051 19.211 1.00 83.81 96 THR A O 1
ATOM 758 N N . SER A 1 97 ? -2.034 -11.455 17.429 1.00 86.31 97 SER A N 1
ATOM 759 C CA . SER A 1 97 ? -2.236 -10.025 17.576 1.00 86.31 97 SER A CA 1
ATOM 760 C C . SER A 1 97 ? -2.310 -9.336 16.220 1.00 86.31 97 SER A C 1
ATOM 762 O O . SER A 1 97 ? -1.634 -9.735 15.274 1.00 86.31 97 SER A O 1
ATOM 764 N N . MET A 1 98 ? -3.087 -8.263 16.156 1.00 90.12 98 MET A N 1
ATOM 765 C CA . MET A 1 98 ? -3.024 -7.246 15.117 1.00 90.12 98 MET A CA 1
ATOM 766 C C . MET A 1 98 ? -2.440 -5.976 15.729 1.00 90.12 98 MET A C 1
ATOM 768 O O . MET A 1 98 ? -2.850 -5.562 16.817 1.00 90.12 98 MET A O 1
ATOM 772 N N . VAL A 1 99 ? -1.491 -5.367 15.028 1.00 90.19 99 VAL A N 1
ATOM 773 C CA . VAL A 1 99 ? -0.892 -4.092 15.415 1.00 90.19 99 VAL A CA 1
ATOM 774 C C . VAL A 1 99 ? -1.269 -3.048 14.377 1.00 90.19 99 VAL A C 1
ATOM 776 O O . VAL A 1 99 ? -1.100 -3.284 13.185 1.00 90.19 99 VAL A O 1
ATOM 779 N N . LEU A 1 100 ? -1.790 -1.918 14.843 1.00 92.19 100 LEU A N 1
ATOM 780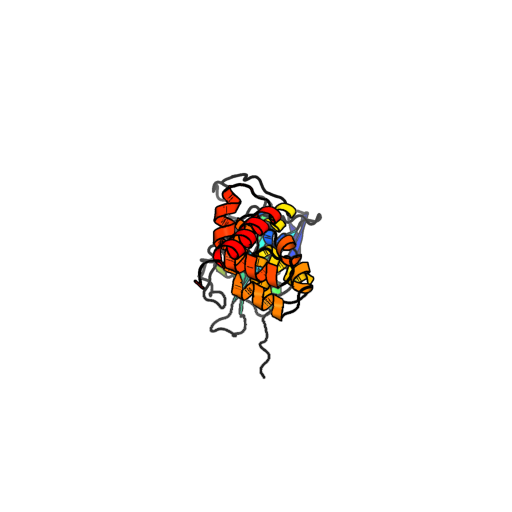 C CA . LEU A 1 100 ? -1.938 -0.688 14.074 1.00 92.19 100 LEU A CA 1
ATOM 781 C C . LEU A 1 100 ? -0.713 0.195 14.332 1.00 92.19 100 LEU A C 1
ATOM 783 O O . LEU A 1 100 ? -0.387 0.428 15.496 1.00 92.19 100 LEU A O 1
ATOM 787 N N . ASP A 1 101 ? -0.059 0.686 13.280 1.00 89.94 101 ASP A N 1
ATOM 788 C CA . ASP A 1 101 ? 1.144 1.528 13.379 1.00 89.94 101 ASP A CA 1
ATOM 789 C C . ASP A 1 101 ? 0.849 2.850 14.096 1.00 89.94 101 ASP A C 1
ATOM 791 O O . ASP A 1 101 ? 1.415 3.161 15.138 1.00 89.94 101 ASP A O 1
ATOM 795 N N . SER A 1 102 ? -0.130 3.585 13.578 1.00 89.06 102 SER A N 1
ATOM 796 C CA . SER A 1 102 ? -0.661 4.817 14.154 1.00 89.06 102 SER A CA 1
ATOM 797 C C . SER A 1 102 ? -2.077 5.066 13.632 1.00 89.06 102 SER A C 1
ATOM 799 O O . SER A 1 102 ? -2.531 4.416 12.685 1.00 89.06 102 SER A O 1
ATOM 801 N N . PHE A 1 103 ? -2.803 5.995 14.251 1.00 90.94 103 PHE A N 1
ATOM 802 C CA . PHE A 1 103 ? -4.061 6.512 13.722 1.00 90.94 103 PHE A CA 1
ATOM 803 C C . PHE A 1 103 ? -3.817 7.865 13.054 1.00 90.94 103 PHE A C 1
ATOM 805 O O . PHE A 1 103 ? -3.780 8.900 13.720 1.00 90.94 103 PHE A O 1
ATOM 812 N N . GLU A 1 104 ? -3.674 7.853 11.730 1.00 87.62 104 GLU A N 1
ATOM 813 C CA . GLU A 1 104 ? -3.472 9.062 10.935 1.00 87.62 104 GLU A CA 1
ATOM 814 C C . GLU A 1 104 ? -4.806 9.636 10.492 1.00 87.62 104 GLU A C 1
ATOM 816 O O . GLU A 1 104 ? -5.610 8.938 9.877 1.00 87.62 104 GLU A O 1
ATOM 821 N N . HIS A 1 105 ? -5.051 10.913 10.771 1.00 86.75 105 HIS A N 1
ATOM 822 C CA . HIS A 1 105 ? -6.320 11.558 10.458 1.00 86.75 105 HIS A CA 1
ATOM 823 C C . HIS A 1 105 ? -6.124 12.918 9.786 1.00 86.75 105 HIS A C 1
ATOM 825 O O . HIS A 1 105 ? -5.173 13.643 10.069 1.00 86.75 105 HIS A O 1
ATOM 831 N N . LEU A 1 106 ? -7.065 13.310 8.928 1.00 79.00 106 LEU A N 1
ATOM 832 C CA . LEU A 1 106 ? -6.939 14.523 8.122 1.00 79.00 106 LEU A CA 1
ATOM 833 C C . LEU A 1 106 ? -7.254 15.805 8.911 1.00 79.00 106 LEU A C 1
ATOM 835 O O . LEU A 1 106 ? -6.618 16.841 8.716 1.00 79.00 106 LEU A O 1
ATOM 839 N N . GLY A 1 107 ? -8.263 15.767 9.785 1.00 76.56 107 GLY A N 1
ATOM 840 C CA . GLY A 1 107 ? -8.774 16.940 10.489 1.00 76.56 107 GLY A CA 1
ATOM 841 C C . GLY A 1 107 ? -8.874 16.762 12.001 1.00 76.56 107 GLY A C 1
ATOM 842 O O . GLY A 1 107 ? -9.060 15.671 12.527 1.00 76.56 107 GLY A O 1
ATOM 843 N N . LYS A 1 108 ? -8.851 17.885 12.732 1.00 79.06 108 LYS A N 1
ATOM 844 C CA . LYS A 1 108 ? -8.976 17.899 14.205 1.00 79.06 108 LYS A CA 1
ATOM 845 C C . LYS A 1 108 ? -10.275 17.280 14.733 1.00 79.06 108 LYS A C 1
ATOM 847 O O . LYS A 1 108 ? -10.304 16.881 15.891 1.00 79.06 108 LYS A O 1
ATOM 852 N N . GLU A 1 109 ? -11.344 17.266 13.942 1.00 83.31 109 GLU A N 1
ATOM 853 C CA . GLU A 1 109 ? -12.614 16.611 14.294 1.00 83.31 109 GLU A CA 1
ATOM 854 C C . GLU A 1 109 ? -12.545 15.092 14.072 1.00 83.31 109 GLU A C 1
ATOM 856 O O . GLU A 1 109 ? -13.182 14.345 14.810 1.00 83.31 109 GLU A O 1
ATOM 861 N N . ASP A 1 110 ? -11.736 14.626 13.114 1.00 84.88 110 ASP A N 1
ATOM 862 C CA . ASP A 1 110 ? -11.620 13.206 12.758 1.00 84.88 110 ASP A CA 1
ATOM 863 C C . ASP A 1 110 ? -10.938 12.391 13.875 1.00 84.88 110 ASP A C 1
ATOM 865 O O . ASP A 1 110 ? -11.175 11.194 14.003 1.00 84.88 110 ASP A O 1
ATOM 869 N N . LYS A 1 111 ? -10.200 13.038 14.790 1.00 86.75 111 LYS A N 1
ATOM 870 C CA . LYS A 1 111 ? -9.696 12.399 16.024 1.00 86.75 111 LYS A CA 1
ATOM 871 C C . LYS A 1 111 ? -10.798 11.771 16.885 1.00 86.75 111 LYS A C 1
ATOM 873 O O . LYS A 1 111 ? -10.536 10.852 17.654 1.00 86.75 111 LYS A O 1
ATOM 878 N N . LEU A 1 112 ? -12.033 12.273 16.784 1.00 87.25 112 LEU A N 1
ATOM 879 C CA . LEU A 1 112 ? -13.185 11.752 17.525 1.00 87.25 112 LEU A CA 1
ATOM 880 C C . LEU A 1 112 ? -13.617 10.368 17.026 1.00 87.25 112 LEU A C 1
ATOM 882 O O . LEU A 1 112 ? -14.336 9.667 17.733 1.00 87.25 112 LEU A O 1
ATOM 886 N N . LEU A 1 113 ? -13.172 9.974 15.830 1.00 90.88 113 LEU A N 1
ATOM 887 C CA . LEU A 1 113 ? -13.415 8.655 15.254 1.00 90.88 113 LEU A CA 1
ATOM 888 C C . LEU A 1 113 ? -12.580 7.569 15.939 1.00 90.88 113 LEU A C 1
ATOM 890 O O . LEU A 1 113 ? -12.981 6.408 15.932 1.00 90.88 113 LEU A O 1
ATOM 894 N N . PHE A 1 114 ? -11.453 7.935 16.556 1.00 91.25 114 PHE A N 1
ATOM 895 C CA . PHE A 1 114 ? -10.488 6.981 17.099 1.00 91.25 114 PHE A CA 1
ATOM 896 C C . PHE A 1 114 ? -11.120 6.004 18.095 1.00 91.25 114 PHE A C 1
ATOM 898 O O . PHE A 1 114 ? -11.070 4.793 17.898 1.00 91.25 114 PHE A O 1
ATOM 905 N N . VAL A 1 115 ? -11.774 6.530 19.135 1.00 87.94 115 VAL A N 1
ATOM 906 C CA . VAL A 1 115 ? -12.334 5.722 20.232 1.00 87.94 115 VAL A CA 1
ATOM 907 C C . VAL A 1 115 ? -13.433 4.774 19.755 1.00 87.94 115 VAL A C 1
ATOM 909 O O . VAL A 1 115 ? -13.376 3.582 20.070 1.00 87.94 115 VAL A O 1
ATOM 912 N N . PRO A 1 116 ? -14.424 5.243 18.977 1.00 89.88 116 PRO A N 1
ATOM 913 C CA . PRO A 1 116 ? -15.457 4.351 18.477 1.00 89.88 116 PRO A CA 1
ATOM 914 C C . PRO A 1 116 ? -14.898 3.269 17.526 1.00 89.88 116 PRO A C 1
ATOM 916 O O . PRO A 1 116 ? -15.352 2.124 17.583 1.00 89.88 116 PRO A O 1
ATOM 919 N N . ILE A 1 117 ? -13.883 3.589 16.710 1.00 93.50 117 ILE A N 1
ATOM 920 C CA . ILE A 1 117 ? -13.242 2.633 15.789 1.00 93.50 117 ILE A CA 1
ATOM 921 C C . ILE A 1 117 ? -12.486 1.543 16.544 1.00 93.50 117 ILE A C 1
ATOM 923 O O . ILE A 1 117 ? -12.740 0.365 16.299 1.00 93.50 117 ILE A O 1
ATOM 927 N N . ILE A 1 118 ? -11.583 1.896 17.467 1.00 91.69 118 ILE A N 1
ATOM 928 C CA . ILE A 1 118 ? -10.756 0.889 18.155 1.00 91.69 118 ILE A CA 1
ATOM 929 C C . ILE A 1 118 ? -11.607 -0.074 18.991 1.00 91.69 118 ILE A C 1
ATOM 931 O O . ILE A 1 118 ? -11.265 -1.248 19.106 1.00 91.69 118 ILE A O 1
ATOM 935 N N . ASN A 1 119 ? -12.750 0.383 19.520 1.00 88.81 119 ASN A N 1
ATOM 936 C CA . ASN A 1 119 ? -13.691 -0.478 20.236 1.00 88.81 119 ASN A CA 1
ATOM 937 C C . ASN A 1 119 ? -14.374 -1.491 19.302 1.00 88.81 119 ASN A C 1
ATOM 939 O O . ASN A 1 119 ? -14.358 -2.686 19.595 1.00 88.81 119 ASN A O 1
ATOM 943 N N . LYS A 1 120 ? -14.907 -1.047 18.154 1.00 91.44 120 LYS A N 1
ATOM 944 C CA . LYS A 1 120 ? -15.512 -1.953 17.160 1.00 91.44 120 LYS A CA 1
ATOM 945 C C . LYS A 1 120 ? -14.488 -2.909 16.548 1.00 91.44 120 LYS A C 1
ATOM 947 O O . LYS A 1 120 ? -14.777 -4.091 16.371 1.00 91.44 120 LYS A O 1
ATOM 952 N N . LEU A 1 121 ? -13.283 -2.421 16.261 1.00 92.81 121 LEU A N 1
ATOM 953 C CA . LEU A 1 121 ? -12.198 -3.250 15.746 1.00 92.81 121 LEU A CA 1
ATOM 954 C C . LEU A 1 121 ? -11.783 -4.312 16.770 1.00 92.81 121 LEU A C 1
ATOM 956 O O . LEU A 1 121 ? -11.667 -5.481 16.414 1.00 92.81 121 LEU A O 1
ATOM 960 N N . ARG A 1 122 ? -11.645 -3.945 18.053 1.00 89.94 122 ARG A N 1
ATOM 961 C CA . ARG A 1 122 ? -11.396 -4.904 19.142 1.00 89.94 122 ARG A CA 1
ATOM 962 C C . ARG A 1 122 ? -12.457 -6.004 19.164 1.00 89.94 122 ARG A C 1
ATOM 964 O O . ARG A 1 122 ? -12.106 -7.177 19.219 1.00 89.94 122 ARG A O 1
ATOM 971 N N . GLU A 1 123 ? -13.738 -5.648 19.105 1.00 89.00 123 GLU A N 1
ATOM 972 C CA . GLU A 1 123 ? -14.837 -6.627 19.091 1.00 89.00 123 GLU A CA 1
ATOM 973 C C . GLU A 1 123 ? -14.765 -7.572 17.882 1.00 89.00 123 GLU A C 1
ATOM 975 O O . GLU A 1 123 ? -15.011 -8.774 18.010 1.00 89.00 123 GLU A O 1
ATOM 980 N N . ALA A 1 124 ? -14.402 -7.053 16.705 1.00 90.12 124 ALA A N 1
ATOM 981 C CA . ALA A 1 124 ? -14.207 -7.867 15.509 1.00 90.12 124 ALA A CA 1
ATOM 982 C C . ALA A 1 124 ? -13.021 -8.838 15.660 1.00 90.12 124 ALA A C 1
ATOM 984 O O . ALA A 1 124 ? -13.132 -10.006 15.285 1.00 90.12 124 ALA A O 1
ATOM 985 N N . LEU A 1 125 ? -11.915 -8.381 16.252 1.00 88.56 125 LEU A N 1
ATOM 986 C CA . LEU A 1 125 ? -10.699 -9.173 16.455 1.00 88.56 125 LEU A CA 1
ATOM 987 C C . LEU A 1 125 ? -10.833 -10.221 17.563 1.00 88.56 125 LEU A C 1
ATOM 989 O O . LEU A 1 125 ? -10.296 -11.320 17.430 1.00 88.56 125 LEU A O 1
ATOM 993 N N . GLN A 1 126 ? -11.621 -9.953 18.606 1.00 85.75 126 GLN A N 1
ATOM 994 C CA . GLN A 1 126 ? -11.930 -10.936 19.650 1.00 85.75 126 GLN A CA 1
ATOM 995 C C . GLN A 1 126 ? -12.594 -12.196 19.080 1.00 85.75 126 GLN A C 1
ATOM 997 O O . GLN A 1 126 ? -12.272 -13.305 19.504 1.00 85.75 126 GLN A O 1
ATOM 1002 N N . LYS A 1 127 ? -13.450 -12.054 18.058 1.00 85.75 127 LYS A N 1
ATOM 1003 C CA . LYS A 1 127 ? -14.054 -13.197 17.342 1.00 85.75 127 LYS A CA 1
ATOM 1004 C C . LYS A 1 127 ? -13.019 -14.043 16.594 1.00 85.75 127 LYS A C 1
ATOM 1006 O O . LYS A 1 127 ? -13.273 -15.209 16.313 1.00 85.75 127 LYS A O 1
ATOM 1011 N N . GLN A 1 128 ? -11.866 -13.459 16.277 1.00 83.25 128 GLN A N 1
ATOM 1012 C CA . GLN A 1 128 ? -10.741 -14.108 15.601 1.00 83.25 128 GLN A CA 1
ATOM 1013 C C . GLN A 1 128 ? -9.652 -14.557 16.588 1.00 83.25 128 GLN A C 1
ATOM 1015 O O . GLN A 1 128 ? -8.646 -15.128 16.170 1.00 83.25 128 GLN A O 1
ATOM 1020 N N . VAL A 1 129 ? -9.861 -14.346 17.896 1.00 84.25 129 VAL A N 1
ATOM 1021 C CA . VAL A 1 129 ? -8.883 -14.626 18.959 1.00 84.25 129 VAL A CA 1
ATOM 1022 C C . VAL A 1 129 ? -7.574 -13.850 18.743 1.00 84.25 129 VAL A C 1
ATOM 1024 O O . VAL A 1 129 ? -6.482 -14.361 18.981 1.00 84.25 129 VAL A O 1
ATOM 1027 N N . LEU A 1 130 ? -7.689 -12.609 18.260 1.00 85.94 130 LEU A N 1
ATOM 1028 C CA . LEU A 1 130 ? -6.573 -11.687 18.068 1.00 85.94 130 LEU A CA 1
ATOM 1029 C C . LEU A 1 130 ? -6.629 -10.558 19.101 1.00 85.94 130 LEU A C 1
ATOM 1031 O O . LEU A 1 130 ? -7.678 -9.953 19.326 1.00 85.94 130 LEU A O 1
ATOM 1035 N N . ASN A 1 131 ? -5.479 -10.247 19.697 1.00 87.25 131 ASN A N 1
ATOM 1036 C CA . ASN A 1 131 ? -5.290 -9.037 20.492 1.00 87.25 131 ASN A CA 1
ATOM 1037 C C . ASN A 1 131 ? -5.151 -7.812 19.578 1.00 87.25 131 ASN A C 1
ATOM 1039 O O . ASN A 1 131 ? -4.605 -7.924 18.483 1.00 87.25 131 ASN A O 1
ATOM 1043 N N . LEU A 1 132 ? -5.593 -6.640 20.038 1.00 90.19 132 LEU A N 1
ATOM 1044 C CA . LEU A 1 132 ? -5.390 -5.374 19.332 1.00 90.19 132 LEU A CA 1
ATOM 1045 C C . LEU A 1 132 ? -4.337 -4.526 20.050 1.00 90.19 132 LEU A C 1
ATOM 1047 O O . LEU A 1 132 ? -4.476 -4.224 21.238 1.00 90.19 132 LEU A O 1
ATOM 1051 N N . TYR A 1 133 ? -3.328 -4.098 19.299 1.00 90.75 133 TYR A N 1
ATOM 1052 C CA . TYR A 1 133 ? -2.342 -3.108 19.715 1.00 90.75 133 TYR A CA 1
ATOM 1053 C C . TYR A 1 133 ? -2.393 -1.899 18.789 1.00 90.75 133 TYR A C 1
ATOM 1055 O O . TYR A 1 133 ? -2.558 -2.054 17.582 1.00 90.75 133 TYR A O 1
ATOM 1063 N N . VAL A 1 134 ? -2.244 -0.699 19.346 1.00 91.62 134 VAL A N 1
ATOM 1064 C CA . VAL A 1 134 ? -2.255 0.549 18.568 1.00 91.62 134 VAL A CA 1
ATOM 1065 C C . VAL A 1 134 ? -1.056 1.397 18.947 1.00 91.62 134 VAL A C 1
ATOM 1067 O O . VAL A 1 134 ? -0.912 1.741 20.119 1.00 91.62 134 VAL A O 1
ATOM 1070 N N . GLY A 1 135 ? -0.203 1.731 17.984 1.00 90.50 135 GLY A N 1
ATOM 1071 C CA . GLY A 1 135 ? 0.976 2.553 18.216 1.00 90.50 135 GLY A CA 1
ATOM 1072 C C . GLY A 1 135 ? 0.642 3.974 18.643 1.00 90.50 135 GLY A C 1
ATOM 1073 O O . GLY A 1 135 ? -0.367 4.566 18.253 1.00 90.50 135 GLY A O 1
ATOM 1074 N N . CYS A 1 136 ? 1.482 4.500 19.527 1.00 87.75 136 CYS A N 1
ATOM 1075 C CA . CYS A 1 136 ? 1.284 5.787 20.181 1.00 87.75 136 CYS A CA 1
ATOM 1076 C C . CYS A 1 136 ? 1.843 6.972 19.384 1.00 87.75 136 CYS A C 1
ATOM 1078 O O . CYS A 1 136 ? 1.670 8.111 19.822 1.00 87.75 136 CYS A O 1
ATOM 1080 N N . GLY A 1 137 ? 2.561 6.711 18.290 1.00 85.12 137 GLY A N 1
ATOM 1081 C CA . GLY A 1 137 ? 3.150 7.738 17.440 1.00 85.12 137 GLY A CA 1
ATOM 1082 C C . GLY A 1 137 ? 2.157 8.393 16.479 1.00 85.12 137 GLY A C 1
ATOM 1083 O O . GLY A 1 137 ? 0.936 8.264 16.624 1.00 85.12 137 GLY A O 1
ATOM 1084 N N . GLY A 1 138 ? 2.701 9.136 15.518 1.00 84.81 138 GLY A N 1
ATOM 1085 C CA . GLY A 1 138 ? 1.916 9.862 14.527 1.00 84.81 138 GLY A CA 1
ATOM 1086 C C . GLY A 1 138 ? 0.859 10.786 15.142 1.00 84.81 138 GLY A C 1
ATOM 1087 O O . GLY A 1 138 ? 1.138 11.577 16.051 1.00 84.81 138 GLY A O 1
ATOM 1088 N N . GLN A 1 139 ? -0.374 10.680 14.643 1.00 87.94 139 GLN A N 1
ATOM 1089 C CA . GLN A 1 139 ? -1.530 11.439 15.143 1.00 87.94 139 GLN A CA 1
ATOM 1090 C C . GLN A 1 139 ? -2.416 10.666 16.131 1.00 87.94 139 GLN A C 1
ATOM 1092 O O . GLN A 1 139 ? -3.502 11.144 16.480 1.00 87.94 139 GLN A O 1
ATOM 1097 N N . THR A 1 140 ? -1.970 9.508 16.631 1.00 89.06 140 THR A N 1
ATOM 1098 C CA . THR A 1 140 ? -2.768 8.703 17.561 1.00 89.06 140 THR A CA 1
ATOM 1099 C C . THR A 1 140 ? -3.158 9.517 18.803 1.00 89.06 140 THR A C 1
ATOM 1101 O O . THR A 1 140 ? -2.287 10.009 19.531 1.00 89.06 140 THR A O 1
ATOM 1104 N N . PRO A 1 141 ? -4.464 9.655 19.113 1.00 89.25 141 PRO A N 1
ATOM 1105 C CA . PRO A 1 141 ? -4.894 10.330 20.329 1.00 89.25 141 PRO A CA 1
ATOM 1106 C C . PRO A 1 141 ? -4.326 9.669 21.588 1.00 89.25 141 PRO A C 1
ATOM 1108 O O . PRO A 1 141 ? -4.304 8.444 21.717 1.00 89.25 141 PRO A O 1
ATOM 1111 N N . LYS A 1 142 ? -3.897 10.492 22.551 1.00 84.62 142 LYS A N 1
ATOM 1112 C CA . LYS A 1 142 ? -3.397 10.001 23.838 1.00 84.62 142 LYS A CA 1
ATOM 1113 C C . LYS A 1 142 ? -4.513 9.337 24.634 1.00 84.62 142 LYS A C 1
ATOM 1115 O O . LYS A 1 142 ? -5.587 9.918 24.791 1.00 84.62 142 LYS A O 1
ATOM 1120 N N . LEU A 1 143 ? -4.216 8.155 25.161 1.00 81.31 143 LEU A N 1
ATOM 1121 C CA . LEU A 1 143 ? -5.113 7.392 26.017 1.00 81.31 143 LEU A CA 1
ATOM 1122 C C . LEU A 1 143 ? -4.559 7.328 27.437 1.00 81.31 143 LEU A C 1
ATOM 1124 O O . LEU A 1 143 ? -3.346 7.255 27.626 1.00 81.31 143 LEU A O 1
ATOM 1128 N N . ASP A 1 144 ? -5.451 7.316 28.424 1.00 80.81 144 ASP A N 1
ATOM 1129 C CA . ASP A 1 144 ? -5.092 7.117 29.831 1.00 80.81 144 ASP A CA 1
ATOM 1130 C C . ASP A 1 144 ? -4.969 5.620 30.156 1.00 80.81 144 ASP A C 1
ATOM 1132 O O . ASP A 1 144 ? -5.729 5.043 30.931 1.00 80.81 144 ASP A O 1
ATOM 1136 N N . ILE A 1 145 ? -4.053 4.956 29.453 1.00 80.94 145 ILE A N 1
ATOM 1137 C CA . ILE A 1 145 ? -3.697 3.555 29.670 1.00 80.94 145 ILE A CA 1
ATOM 1138 C C . ILE A 1 145 ? -2.186 3.390 29.536 1.00 80.94 145 ILE A C 1
ATOM 1140 O O . ILE A 1 145 ? -1.537 4.051 28.723 1.00 80.94 145 ILE A O 1
ATOM 1144 N N . ASN A 1 146 ? -1.628 2.475 30.326 1.00 82.50 146 ASN A N 1
ATOM 1145 C CA . ASN A 1 146 ? -0.206 2.164 30.255 1.00 82.50 146 ASN A CA 1
ATOM 1146 C C . ASN A 1 146 ? 0.146 1.575 28.888 1.00 82.50 146 ASN A C 1
ATOM 1148 O O . ASN A 1 146 ? -0.542 0.687 28.377 1.00 82.50 146 ASN A O 1
ATOM 1152 N N . THR A 1 147 ? 1.240 2.068 28.321 1.00 85.19 147 THR A N 1
ATOM 1153 C CA . THR A 1 147 ? 1.793 1.558 27.071 1.00 85.19 147 THR A CA 1
ATOM 1154 C C . THR A 1 147 ? 2.686 0.354 27.337 1.00 85.19 147 THR A C 1
ATOM 1156 O O . THR A 1 147 ? 3.210 0.165 28.437 1.00 85.19 147 THR A O 1
ATOM 1159 N N . ILE A 1 148 ? 2.841 -0.480 26.316 1.00 84.31 148 ILE A N 1
ATOM 1160 C CA . ILE A 1 148 ? 3.793 -1.588 26.302 1.00 84.31 148 ILE A CA 1
ATOM 1161 C C . ILE A 1 148 ? 4.630 -1.518 25.024 1.00 84.31 148 ILE A C 1
ATOM 1163 O O . ILE A 1 148 ? 4.258 -0.838 24.069 1.00 84.31 148 ILE A O 1
ATOM 1167 N N . HIS A 1 149 ? 5.725 -2.267 24.971 1.00 76.94 149 HIS A N 1
ATOM 1168 C CA . HIS A 1 149 ? 6.421 -2.521 23.711 1.00 76.94 149 HIS A CA 1
ATOM 1169 C C . HIS A 1 149 ? 5.725 -3.677 22.982 1.00 76.94 149 HIS A C 1
ATOM 1171 O O . HIS A 1 149 ? 5.516 -4.728 23.603 1.00 76.94 149 HIS A O 1
ATOM 1177 N N . PRO A 1 150 ? 5.317 -3.518 21.708 1.00 68.81 150 PRO A N 1
ATOM 1178 C CA . PRO A 1 150 ? 4.692 -4.615 20.987 1.00 68.81 150 PRO A CA 1
ATOM 1179 C C . PRO A 1 150 ? 5.713 -5.703 20.664 1.00 68.81 150 PRO A C 1
ATOM 1181 O O . PRO A 1 150 ? 6.922 -5.472 20.621 1.00 68.81 150 PRO A O 1
ATOM 1184 N N . LYS A 1 151 ? 5.201 -6.898 20.370 1.00 64.88 151 LYS A N 1
ATOM 1185 C CA . LYS A 1 151 ? 6.000 -7.941 19.724 1.00 64.88 151 LYS A CA 1
ATOM 1186 C C . LYS A 1 151 ? 6.268 -7.525 18.264 1.00 64.88 151 LYS A C 1
ATOM 1188 O O . LYS A 1 151 ? 5.357 -6.977 17.634 1.00 64.88 151 LYS A O 1
ATOM 1193 N N . PRO A 1 152 ? 7.481 -7.743 17.729 1.00 61.28 152 PRO A N 1
ATOM 1194 C CA . PRO A 1 152 ? 7.816 -7.347 16.366 1.00 61.28 152 PRO A CA 1
ATOM 1195 C C . PRO A 1 152 ? 6.969 -8.097 15.331 1.00 61.28 152 PRO A C 1
ATOM 1197 O O . PRO A 1 152 ? 6.405 -9.157 15.612 1.00 61.28 152 PRO A O 1
ATOM 1200 N N . MET A 1 153 ? 6.894 -7.558 14.109 1.00 61.94 153 MET A N 1
ATOM 1201 C CA . MET A 1 153 ? 6.451 -8.348 12.958 1.00 61.94 153 MET A CA 1
ATOM 1202 C C . MET A 1 153 ? 7.349 -9.591 12.839 1.00 61.94 153 MET A C 1
ATOM 1204 O O . MET A 1 153 ? 8.495 -9.564 13.281 1.00 61.94 153 MET A O 1
ATOM 1208 N N . GLU A 1 154 ? 6.868 -10.651 12.191 1.00 53.03 154 GLU A N 1
ATOM 1209 C CA . GLU A 1 154 ? 7.545 -11.942 11.933 1.00 53.03 154 GLU A CA 1
ATOM 1210 C C . GLU A 1 154 ? 8.948 -11.853 11.256 1.00 53.03 154 GLU A C 1
ATOM 1212 O O . GLU A 1 154 ? 9.545 -12.861 10.883 1.00 53.03 154 GLU A O 1
ATOM 1217 N N . GLN A 1 155 ? 9.472 -10.637 11.073 1.00 49.00 155 GLN A N 1
ATOM 1218 C CA . GLN A 1 155 ? 10.750 -10.261 10.470 1.00 49.00 155 GLN A CA 1
ATOM 1219 C C . GLN A 1 155 ? 11.567 -9.283 11.352 1.00 49.00 155 GLN A C 1
ATOM 1221 O O . GLN A 1 155 ? 12.367 -8.520 10.817 1.00 49.00 155 GLN A O 1
ATOM 1226 N N . ASP A 1 156 ? 11.341 -9.249 12.673 1.00 52.47 156 ASP A N 1
ATOM 1227 C CA . ASP A 1 156 ? 12.059 -8.406 13.655 1.00 52.47 156 ASP A CA 1
ATOM 1228 C C . ASP A 1 156 ? 12.006 -6.886 13.388 1.00 52.47 156 ASP A C 1
ATOM 1230 O O . ASP A 1 156 ? 12.761 -6.105 13.965 1.00 52.47 156 ASP A O 1
ATOM 1234 N N . PHE A 1 157 ? 11.085 -6.441 12.530 1.00 57.75 157 PHE A N 1
ATOM 1235 C CA . PHE A 1 157 ? 10.916 -5.034 12.184 1.00 57.75 157 PHE A CA 1
ATOM 1236 C C . PHE A 1 157 ? 9.699 -4.447 12.907 1.00 57.75 157 PHE A C 1
ATOM 1238 O O . PHE A 1 157 ? 8.594 -4.990 12.827 1.00 57.75 157 PHE A O 1
ATOM 1245 N N . ILE A 1 158 ? 9.917 -3.339 13.618 1.00 60.16 158 ILE A N 1
ATOM 1246 C CA . ILE A 1 158 ? 8.882 -2.527 14.266 1.00 60.16 158 ILE A CA 1
ATOM 1247 C C . ILE A 1 158 ? 8.899 -1.160 13.592 1.00 60.16 158 ILE A C 1
ATOM 1249 O O . ILE A 1 158 ? 9.955 -0.540 13.462 1.00 60.16 158 ILE A O 1
ATOM 1253 N N . TYR A 1 159 ? 7.729 -0.702 13.160 1.00 73.56 159 TYR A N 1
ATOM 1254 C CA . TYR A 1 159 ? 7.564 0.633 12.604 1.00 73.56 159 TYR A CA 1
ATOM 1255 C C . TYR A 1 159 ? 7.552 1.677 13.723 1.00 73.56 159 TYR A C 1
ATOM 1257 O O . TYR A 1 159 ? 7.098 1.406 14.835 1.00 73.56 159 TYR A O 1
ATOM 1265 N N . GLY A 1 160 ? 8.127 2.850 13.441 1.00 72.38 160 GLY A N 1
ATOM 1266 C CA . GLY A 1 160 ? 8.518 3.822 14.466 1.00 72.38 160 GLY A CA 1
ATOM 1267 C C . GLY A 1 160 ? 7.380 4.229 15.402 1.00 72.38 160 GLY A C 1
ATOM 1268 O O . GLY A 1 160 ? 7.583 4.269 16.620 1.00 72.38 160 GLY A O 1
ATOM 1269 N N . ASP A 1 161 ? 6.178 4.441 14.865 1.00 78.06 161 ASP A N 1
ATOM 1270 C CA . ASP A 1 161 ? 5.024 4.893 15.646 1.00 78.06 161 ASP A CA 1
ATOM 1271 C C . ASP A 1 161 ? 4.457 3.808 16.572 1.00 78.06 161 ASP A C 1
ATOM 1273 O O . ASP A 1 161 ? 3.881 4.117 17.621 1.00 78.06 161 ASP A O 1
ATOM 1277 N N . ALA A 1 162 ? 4.732 2.543 16.263 1.00 79.88 162 ALA A N 1
ATOM 1278 C CA . ALA A 1 162 ? 4.428 1.400 17.107 1.00 79.88 162 ALA A CA 1
ATOM 1279 C C . ALA A 1 162 ? 5.558 1.011 18.070 1.00 79.88 162 ALA A C 1
ATOM 1281 O O . ALA A 1 162 ? 5.460 -0.020 18.723 1.00 79.88 162 ALA A O 1
ATOM 1282 N N . THR A 1 163 ? 6.619 1.805 18.246 1.00 83.31 163 THR A N 1
ATOM 1283 C CA . THR A 1 163 ? 7.661 1.487 19.254 1.00 83.31 163 THR A CA 1
ATOM 1284 C C . THR A 1 163 ? 7.073 1.346 20.668 1.00 83.31 163 THR A C 1
ATOM 1286 O O . THR A 1 163 ? 7.523 0.523 21.471 1.00 83.31 163 THR A O 1
ATOM 1289 N N . ASN A 1 164 ? 6.033 2.132 20.956 1.00 85.50 164 ASN A N 1
ATOM 1290 C CA . ASN A 1 164 ? 5.165 1.979 22.116 1.00 85.50 164 ASN A CA 1
ATOM 1291 C C . ASN A 1 164 ? 3.734 1.803 21.616 1.00 85.50 164 ASN A C 1
ATOM 1293 O O . ASN A 1 164 ? 3.308 2.534 20.722 1.00 85.50 164 ASN A O 1
ATOM 1297 N N . VAL A 1 165 ? 2.991 0.868 22.204 1.00 87.81 165 VAL A N 1
ATOM 1298 C CA . VAL A 1 165 ? 1.602 0.591 21.836 1.00 87.81 165 VAL A CA 1
ATOM 1299 C C . VAL A 1 165 ? 0.673 0.621 23.037 1.00 87.81 165 VAL A C 1
ATOM 1301 O O . VAL A 1 165 ? 1.032 0.257 24.159 1.00 87.81 165 VAL A O 1
ATOM 1304 N N . TYR A 1 166 ? -0.571 0.978 22.763 1.00 88.94 166 TYR A N 1
ATOM 1305 C CA . TYR A 1 166 ? -1.708 0.784 23.638 1.00 88.94 166 TYR A CA 1
ATOM 1306 C C . TYR A 1 166 ? -2.240 -0.656 23.513 1.00 88.94 166 TYR A C 1
ATOM 1308 O O . TYR A 1 166 ? -2.658 -1.052 22.421 1.00 88.94 166 TYR A O 1
ATOM 1316 N N . PRO A 1 167 ? -2.256 -1.456 24.598 1.00 88.12 167 PRO A N 1
ATOM 1317 C CA . PRO A 1 167 ? -2.855 -2.789 24.608 1.00 88.12 167 PRO A CA 1
ATOM 1318 C C . PRO A 1 167 ? -4.376 -2.703 24.773 1.00 88.12 167 PRO A C 1
ATOM 1320 O O . PRO A 1 167 ? -4.896 -2.620 25.888 1.00 88.12 167 PRO A O 1
ATOM 1323 N N . ILE A 1 168 ? -5.114 -2.774 23.666 1.00 86.69 168 ILE A N 1
ATOM 1324 C CA . ILE A 1 168 ? -6.577 -2.646 23.640 1.00 86.69 168 ILE A CA 1
ATOM 1325 C C . ILE A 1 168 ? -7.224 -3.996 24.002 1.00 86.69 168 ILE A C 1
ATOM 1327 O O . ILE A 1 168 ? -7.841 -4.673 23.183 1.00 86.69 168 ILE A O 1
ATOM 1331 N N . THR A 1 169 ? -7.031 -4.427 25.252 1.00 68.06 169 THR A N 1
ATOM 1332 C CA . THR A 1 169 ? -7.371 -5.782 25.734 1.00 68.06 169 THR A CA 1
ATOM 1333 C C . THR A 1 169 ? -8.697 -5.873 26.504 1.00 68.06 169 THR A C 1
ATOM 1335 O O . THR A 1 169 ? -9.209 -6.974 26.703 1.00 68.06 169 THR A O 1
ATOM 1338 N N . ARG A 1 170 ? -9.294 -4.742 26.917 1.00 52.00 170 ARG A N 1
ATOM 1339 C CA . ARG A 1 170 ? -10.602 -4.641 27.611 1.00 52.00 170 ARG A CA 1
ATOM 1340 C C . ARG A 1 170 ? -11.370 -3.398 27.153 1.00 52.00 170 ARG A C 1
ATOM 1342 O O . ARG A 1 170 ? -10.831 -2.646 26.338 1.00 52.00 170 ARG A O 1
ATOM 1349 N N . GLU A 1 171 ? -12.617 -3.213 27.618 1.00 49.59 171 GLU A N 1
ATOM 1350 C CA . GLU A 1 171 ? -13.347 -1.938 27.484 1.00 49.59 171 GLU A CA 1
ATOM 1351 C C . GLU A 1 171 ? -12.385 -0.801 27.816 1.00 49.59 171 GLU A C 1
ATOM 1353 O O . GLU A 1 171 ? -11.889 -0.708 28.940 1.00 49.59 171 GLU A O 1
ATOM 1358 N N . VAL A 1 172 ? -12.032 -0.009 26.801 1.00 47.94 172 VAL A N 1
ATOM 1359 C CA . VAL A 1 172 ? -11.181 1.152 27.019 1.00 47.94 172 VAL A CA 1
ATOM 1360 C C . VAL A 1 172 ? -12.041 2.096 27.853 1.00 47.94 172 VAL A C 1
ATOM 1362 O O . VAL A 1 172 ? -13.156 2.391 27.403 1.00 47.94 172 VAL A O 1
ATOM 1365 N N . PRO A 1 173 ? -11.603 2.499 29.063 1.00 39.88 173 PRO A N 1
ATOM 1366 C CA . PRO A 1 173 ? -12.391 3.376 29.918 1.00 39.88 173 PRO A CA 1
ATOM 1367 C C . PRO A 1 173 ? -12.866 4.565 29.099 1.00 39.88 173 PRO A C 1
ATOM 1369 O O . PRO A 1 173 ? -12.107 5.031 28.250 1.00 39.88 173 PRO A O 1
ATOM 1372 N N . THR A 1 174 ? -14.102 5.015 29.321 1.00 39.50 174 THR A N 1
ATOM 1373 C CA . THR A 1 174 ? -14.711 6.163 28.642 1.00 39.50 174 THR A CA 1
ATOM 1374 C C . THR A 1 174 ? -13.674 7.271 28.492 1.00 39.50 174 THR A C 1
ATOM 1376 O O . THR A 1 174 ? -13.288 7.906 29.470 1.00 39.50 174 THR A O 1
ATOM 1379 N N . ILE A 1 175 ? -13.141 7.414 27.277 1.00 45.47 175 ILE A N 1
ATOM 1380 C CA . ILE A 1 175 ? -11.946 8.215 27.039 1.00 45.47 175 ILE A CA 1
ATOM 1381 C C . ILE A 1 175 ? -12.355 9.676 27.171 1.00 45.47 175 ILE A C 1
ATOM 1383 O O . ILE A 1 175 ? -12.981 10.239 26.270 1.00 45.47 175 ILE A O 1
ATOM 13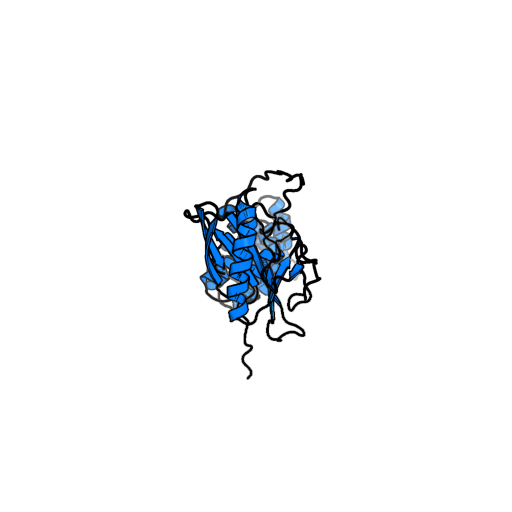87 N N . GLU A 1 176 ? -11.976 10.309 28.277 1.00 40.50 176 GLU A N 1
ATOM 1388 C CA . GLU A 1 176 ? -11.822 11.755 28.290 1.00 40.50 176 GLU A CA 1
ATOM 1389 C C . GLU A 1 176 ? -10.632 12.067 27.387 1.00 40.50 176 GLU A C 1
ATOM 1391 O O . GLU A 1 176 ? -9.470 11.920 27.764 1.00 40.50 176 GLU A O 1
ATOM 1396 N N . LEU A 1 177 ? -10.923 12.425 26.133 1.00 45.91 177 LEU A N 1
ATOM 1397 C CA . LEU A 1 177 ? -9.907 12.916 25.214 1.00 45.91 177 LEU A CA 1
ATOM 1398 C C . LEU A 1 177 ? -9.228 14.101 25.892 1.00 45.91 177 LEU A C 1
ATOM 1400 O O . LEU A 1 177 ? -9.820 15.174 26.010 1.00 45.91 177 LEU A O 1
ATOM 1404 N N . ASN A 1 178 ? -7.986 13.911 26.331 1.00 41.00 178 ASN A N 1
ATOM 1405 C CA . ASN A 1 178 ? -7.198 14.986 26.903 1.00 41.00 178 ASN A CA 1
ATOM 1406 C C . ASN A 1 178 ? -6.883 15.967 25.766 1.00 41.00 178 ASN A C 1
ATOM 1408 O O . ASN A 1 178 ? -5.946 15.782 24.987 1.00 41.00 178 ASN A O 1
ATOM 1412 N N . LEU A 1 179 ? -7.722 16.997 25.622 1.00 42.66 179 LEU A N 1
ATOM 1413 C CA . LEU A 1 179 ? -7.573 18.090 24.662 1.00 42.66 179 LEU A CA 1
ATOM 1414 C C . LEU A 1 179 ? -6.440 19.026 25.119 1.00 42.66 179 LEU A C 1
ATOM 1416 O O . LEU A 1 179 ? -6.639 20.225 25.308 1.00 42.66 179 LEU A O 1
ATOM 1420 N N . GLY A 1 180 ? -5.247 18.474 25.336 1.00 37.84 180 GLY A N 1
ATOM 1421 C CA . GLY A 1 180 ? -4.052 19.245 25.639 1.00 37.84 180 GLY A CA 1
ATOM 1422 C C . GLY A 1 180 ? -3.757 20.242 24.518 1.00 37.84 180 GLY A C 1
ATOM 1423 O O . GLY A 1 180 ? -3.922 19.947 23.331 1.00 37.84 180 GLY A O 1
ATOM 1424 N N . LYS A 1 181 ? -3.331 21.450 24.894 1.00 36.91 181 LYS A N 1
ATOM 1425 C CA . LYS A 1 181 ? -2.870 22.464 23.943 1.00 36.91 181 LYS A CA 1
ATOM 1426 C C . LYS A 1 181 ? -1.527 22.033 23.332 1.00 36.91 181 LYS A C 1
ATOM 1428 O O . LYS A 1 181 ? -0.545 21.906 24.051 1.00 36.91 181 LYS A O 1
ATOM 1433 N N . ASN A 1 182 ? -1.529 21.956 22.001 1.00 35.44 182 ASN A N 1
ATOM 1434 C CA . ASN A 1 182 ? -0.409 22.051 21.053 1.00 35.44 182 ASN A CA 1
ATOM 1435 C C . ASN A 1 182 ? 0.549 20.858 20.865 1.00 35.44 182 ASN A C 1
ATOM 1437 O O . ASN A 1 182 ? 1.254 20.443 21.776 1.00 35.44 182 ASN A O 1
ATOM 1441 N N . ALA A 1 183 ? 0.714 20.487 19.591 1.00 29.08 183 ALA A N 1
ATOM 1442 C CA . ALA A 1 183 ? 2.011 20.458 18.912 1.00 29.08 183 ALA A CA 1
ATOM 1443 C C . ALA A 1 183 ? 1.807 21.020 17.490 1.00 29.08 183 ALA A C 1
ATOM 1445 O O . ALA A 1 183 ? 0.763 20.789 16.875 1.00 29.08 183 ALA A O 1
ATOM 1446 N N . ASN A 1 184 ? 2.746 21.841 17.015 1.00 30.47 184 ASN A N 1
ATOM 1447 C CA . ASN A 1 184 ? 2.694 22.488 15.706 1.00 30.47 184 ASN A CA 1
ATOM 1448 C C . ASN A 1 184 ? 2.642 21.435 14.593 1.00 30.47 184 ASN A C 1
ATOM 1450 O O . ASN A 1 184 ? 3.599 20.687 14.410 1.00 30.47 184 ASN A O 1
ATOM 1454 N N . ALA A 1 185 ? 1.554 21.420 13.823 1.00 32.94 185 ALA A N 1
ATOM 1455 C CA . ALA A 1 185 ? 1.569 20.813 12.503 1.00 32.94 185 ALA A CA 1
ATOM 1456 C C . ALA A 1 185 ? 2.486 21.679 11.633 1.00 32.94 185 ALA A C 1
ATOM 1458 O O . ALA A 1 185 ? 2.144 22.819 11.308 1.00 32.94 185 ALA A O 1
ATOM 1459 N N . ASN A 1 186 ? 3.673 21.171 11.306 1.00 28.69 186 ASN A N 1
ATOM 1460 C CA . ASN A 1 186 ? 4.477 21.745 10.239 1.00 28.69 186 ASN A CA 1
ATOM 1461 C C . ASN A 1 186 ? 3.697 21.558 8.934 1.00 28.69 186 ASN A C 1
ATOM 1463 O O . ASN A 1 186 ? 3.789 20.527 8.277 1.00 28.69 186 ASN A O 1
ATOM 1467 N N . ASN A 1 187 ? 2.912 22.572 8.573 1.00 32.50 187 ASN A N 1
ATOM 1468 C CA . ASN A 1 187 ? 2.376 22.736 7.231 1.00 32.50 187 ASN A CA 1
ATOM 1469 C C . ASN A 1 187 ? 3.544 23.081 6.297 1.00 32.50 187 ASN A C 1
ATOM 1471 O O . ASN A 1 187 ? 3.756 24.247 5.970 1.00 32.50 187 ASN A O 1
ATOM 1475 N N . GLN A 1 188 ? 4.310 22.082 5.863 1.00 27.98 188 GLN A N 1
ATOM 1476 C CA . GLN A 1 188 ? 4.958 22.171 4.560 1.00 27.98 188 GLN A CA 1
ATOM 1477 C C . GLN A 1 188 ? 3.979 21.604 3.541 1.00 27.98 188 GLN A C 1
ATOM 1479 O O . GLN A 1 188 ? 3.849 20.397 3.362 1.00 27.98 188 GLN A O 1
ATOM 1484 N N . VAL A 1 189 ? 3.246 22.518 2.910 1.00 30.25 189 VAL A N 1
ATOM 1485 C CA . VAL A 1 189 ? 2.526 22.255 1.668 1.00 30.25 189 VAL A CA 1
ATOM 1486 C C . VAL A 1 189 ? 3.594 22.030 0.599 1.00 30.25 189 VAL A C 1
ATOM 1488 O O . VAL A 1 189 ? 4.068 22.985 -0.010 1.00 30.25 189 VAL A O 1
ATOM 1491 N N . ASN A 1 190 ? 4.016 20.782 0.410 1.00 32.25 190 ASN A N 1
ATOM 1492 C CA . ASN A 1 190 ? 4.817 20.418 -0.752 1.00 32.25 190 ASN A CA 1
ATOM 1493 C C . ASN A 1 190 ? 3.861 20.121 -1.910 1.00 32.25 190 ASN A C 1
ATOM 1495 O O . ASN A 1 190 ? 2.915 19.353 -1.767 1.00 32.25 190 ASN A O 1
ATOM 1499 N N . GLN A 1 191 ? 4.078 20.801 -3.037 1.00 33.91 191 GLN A N 1
ATOM 1500 C CA . GLN A 1 191 ? 3.361 20.615 -4.300 1.00 33.91 191 GLN A CA 1
ATOM 1501 C C . GLN A 1 191 ? 3.298 19.123 -4.657 1.00 33.91 191 GLN A C 1
ATOM 1503 O O . GLN A 1 191 ? 4.334 18.501 -4.875 1.00 33.91 191 GLN A O 1
ATOM 1508 N N . TYR A 1 192 ? 2.096 18.545 -4.700 1.00 40.91 192 TYR A N 1
ATOM 1509 C CA . TYR A 1 192 ? 1.926 17.121 -4.980 1.00 40.91 192 TYR A CA 1
ATOM 1510 C C . TYR A 1 192 ? 1.602 16.872 -6.447 1.00 40.91 192 TYR A C 1
ATOM 1512 O O . TYR A 1 192 ? 0.607 17.372 -6.971 1.00 40.91 192 TYR A O 1
ATOM 1520 N N . SER A 1 193 ? 2.418 16.019 -7.055 1.00 38.31 193 SER A N 1
ATOM 1521 C CA . SER A 1 193 ? 2.181 15.382 -8.342 1.00 38.31 193 SER A CA 1
ATOM 1522 C C . SER A 1 193 ? 1.045 14.340 -8.276 1.00 38.31 193 SER A C 1
ATOM 1524 O O . SER A 1 193 ? 0.860 13.648 -7.262 1.00 38.31 193 SER A O 1
ATOM 1526 N N . THR A 1 194 ? 0.268 14.262 -9.356 1.00 45.56 194 THR A N 1
ATOM 1527 C CA . THR A 1 194 ? -0.906 13.408 -9.610 1.00 45.56 194 THR A CA 1
ATOM 1528 C C . THR A 1 194 ? -0.570 11.904 -9.664 1.00 45.56 194 THR A C 1
ATOM 1530 O O . THR A 1 194 ? 0.592 11.512 -9.730 1.00 45.56 194 THR A O 1
ATOM 1533 N N . ILE A 1 195 ? -1.592 11.027 -9.636 1.00 43.78 195 ILE A N 1
ATOM 1534 C CA . ILE A 1 195 ? -1.439 9.561 -9.824 1.00 43.78 195 ILE A CA 1
ATOM 1535 C C . ILE A 1 195 ? -0.687 9.240 -11.130 1.00 43.78 195 ILE A C 1
ATOM 1537 O O . ILE A 1 195 ? 0.048 8.257 -11.186 1.00 43.78 195 ILE A O 1
ATOM 1541 N N . GLU A 1 196 ? -0.866 10.052 -12.176 1.00 43.47 196 GLU A N 1
ATOM 1542 C CA . GLU A 1 196 ? -0.184 9.873 -13.462 1.00 43.47 196 GLU A CA 1
ATOM 1543 C C . GLU A 1 196 ? 1.319 10.130 -13.363 1.00 43.47 196 GLU A C 1
ATOM 1545 O O . GLU A 1 196 ? 2.092 9.320 -13.860 1.00 43.47 196 GLU A O 1
ATOM 1550 N N . GLU A 1 197 ? 1.739 11.170 -12.644 1.00 40.47 197 GLU A N 1
ATOM 1551 C CA . GLU A 1 197 ? 3.160 11.492 -12.455 1.00 40.47 197 GLU A CA 1
ATOM 1552 C C . GLU A 1 197 ? 3.901 10.423 -11.626 1.00 40.47 197 GLU A C 1
ATOM 1554 O O . GLU A 1 197 ? 5.048 10.096 -11.920 1.00 40.47 197 GLU A O 1
ATOM 1559 N N . LEU A 1 198 ? 3.238 9.783 -10.651 1.00 43.34 198 LEU A N 1
ATOM 1560 C CA . LEU A 1 198 ? 3.832 8.673 -9.884 1.00 43.34 198 LEU A CA 1
ATOM 1561 C C . LEU A 1 198 ? 3.975 7.370 -10.687 1.00 43.34 198 LEU A C 1
ATOM 1563 O O . LEU A 1 198 ? 4.893 6.592 -10.419 1.00 43.34 198 LEU A O 1
ATOM 1567 N N . LYS A 1 199 ? 3.097 7.123 -11.671 1.00 45.38 199 LYS A N 1
ATOM 1568 C CA . LYS A 1 199 ? 3.209 5.961 -12.574 1.00 45.38 199 LYS A CA 1
ATOM 1569 C C . LYS A 1 199 ? 4.472 6.024 -13.432 1.00 45.38 199 LYS A C 1
ATOM 1571 O O . LYS A 1 199 ? 5.017 4.982 -13.790 1.00 45.38 199 LYS A O 1
ATOM 1576 N N . THR A 1 200 ? 4.931 7.224 -13.766 1.00 49.53 200 THR A N 1
ATOM 1577 C CA . THR A 1 200 ? 6.110 7.442 -14.610 1.00 49.53 200 THR A CA 1
ATOM 1578 C C . THR A 1 200 ? 7.438 7.331 -13.860 1.00 49.53 200 THR A C 1
ATOM 1580 O O . THR A 1 200 ? 8.399 6.857 -14.461 1.00 49.53 200 THR A O 1
ATOM 1583 N N . ASP A 1 201 ? 7.492 7.659 -12.564 1.00 48.28 201 ASP A N 1
ATOM 1584 C CA . ASP A 1 201 ? 8.780 7.884 -11.883 1.00 48.28 201 ASP A CA 1
ATOM 1585 C C . ASP A 1 201 ? 9.260 6.742 -10.962 1.00 48.28 201 ASP A C 1
ATOM 1587 O O . ASP A 1 201 ? 10.456 6.646 -10.681 1.00 48.28 201 ASP A O 1
ATOM 1591 N N . SER A 1 202 ? 8.384 5.835 -10.505 1.00 58.78 202 SER A N 1
ATOM 1592 C CA . SER A 1 202 ? 8.783 4.721 -9.622 1.00 58.78 202 SER A CA 1
ATOM 1593 C C . SER A 1 202 ? 8.837 3.378 -10.360 1.00 58.78 202 SER A C 1
ATOM 1595 O O . SER A 1 202 ? 7.804 2.766 -10.640 1.00 58.78 202 SER A O 1
ATOM 1597 N N . LYS A 1 203 ? 10.057 2.875 -10.620 1.00 65.19 203 LYS A N 1
ATOM 1598 C CA . LYS A 1 203 ? 10.303 1.552 -11.241 1.00 65.19 203 LYS A CA 1
ATOM 1599 C C . LYS A 1 203 ? 9.612 0.411 -10.486 1.00 65.19 203 LYS A C 1
ATOM 1601 O O . LYS A 1 203 ? 9.065 -0.498 -11.102 1.00 65.19 203 LYS A O 1
ATOM 1606 N N . LEU A 1 204 ? 9.584 0.486 -9.156 1.00 60.16 204 LEU A N 1
ATOM 1607 C CA . LEU A 1 204 ? 8.936 -0.512 -8.307 1.00 60.16 204 LEU A CA 1
ATOM 1608 C C . LEU A 1 204 ? 7.403 -0.438 -8.396 1.00 60.16 204 LEU A C 1
ATOM 1610 O O . LEU A 1 204 ? 6.743 -1.470 -8.461 1.00 60.16 204 LEU A O 1
ATOM 1614 N N . LEU A 1 205 ? 6.824 0.766 -8.472 1.00 59.56 205 LEU A N 1
ATOM 1615 C CA . LEU A 1 205 ? 5.383 0.929 -8.697 1.00 59.56 205 LEU A CA 1
ATOM 1616 C C . LEU A 1 205 ? 4.975 0.377 -10.069 1.00 59.56 205 LEU A C 1
ATOM 1618 O O . LEU A 1 205 ? 3.942 -0.279 -10.180 1.00 59.56 205 LEU A O 1
ATOM 1622 N N . GLN A 1 206 ? 5.797 0.589 -11.102 1.00 65.00 206 GLN A N 1
ATOM 1623 C CA . GLN A 1 206 ? 5.576 -0.011 -12.419 1.00 65.00 206 GLN A CA 1
ATOM 1624 C C . GLN A 1 206 ? 5.587 -1.541 -12.342 1.00 65.00 206 GLN A C 1
ATOM 1626 O O . GLN A 1 206 ? 4.653 -2.168 -12.836 1.00 65.00 206 GLN A O 1
ATOM 1631 N N . GLN A 1 207 ? 6.572 -2.137 -11.664 1.00 68.06 207 GLN A N 1
ATOM 1632 C CA . GLN A 1 207 ? 6.640 -3.588 -11.451 1.00 68.06 207 GLN A CA 1
ATOM 1633 C C . GLN A 1 207 ? 5.391 -4.125 -10.736 1.00 68.06 207 GLN A C 1
ATOM 1635 O O . GLN A 1 207 ? 4.811 -5.111 -11.186 1.00 68.06 207 GLN A O 1
ATOM 1640 N N . ILE A 1 208 ? 4.928 -3.454 -9.673 1.00 59.72 208 ILE A N 1
ATOM 1641 C CA . ILE A 1 208 ? 3.721 -3.862 -8.939 1.00 59.72 208 ILE A CA 1
ATOM 1642 C C . ILE A 1 208 ? 2.462 -3.716 -9.804 1.00 59.72 208 ILE A C 1
ATOM 1644 O O . ILE A 1 208 ? 1.612 -4.601 -9.818 1.00 59.72 208 ILE A O 1
ATOM 1648 N N . ILE A 1 209 ? 2.318 -2.621 -10.554 1.00 64.00 209 ILE A N 1
ATOM 1649 C CA . ILE A 1 209 ? 1.174 -2.437 -11.459 1.00 64.00 209 ILE A CA 1
ATOM 1650 C C . ILE A 1 209 ? 1.136 -3.557 -12.501 1.00 64.00 209 ILE A C 1
ATOM 1652 O O . ILE A 1 209 ? 0.073 -4.125 -12.752 1.00 64.00 209 ILE A O 1
ATOM 1656 N N . ILE A 1 210 ? 2.288 -3.889 -13.086 1.00 66.88 210 ILE A N 1
ATOM 1657 C CA . ILE A 1 210 ? 2.397 -4.945 -14.089 1.00 66.88 210 ILE A CA 1
ATOM 1658 C C . ILE A 1 210 ? 2.045 -6.302 -13.473 1.00 66.88 210 ILE A C 1
ATOM 1660 O O . ILE A 1 210 ? 1.195 -6.990 -14.032 1.00 66.88 210 ILE A O 1
ATOM 1664 N N . SER A 1 211 ? 2.619 -6.666 -12.318 1.00 57.06 211 SER A N 1
ATOM 1665 C CA . SER A 1 211 ? 2.343 -7.954 -11.659 1.00 57.06 211 SER A CA 1
ATOM 1666 C C . SER A 1 211 ? 0.851 -8.137 -11.353 1.00 57.06 211 SER A C 1
ATOM 1668 O O . SER A 1 211 ? 0.277 -9.207 -11.573 1.00 57.06 211 SER A O 1
ATOM 1670 N N . LYS A 1 212 ? 0.169 -7.056 -10.952 1.00 59.78 212 LYS A N 1
ATOM 1671 C CA . LYS A 1 212 ? -1.289 -7.047 -10.761 1.00 59.78 212 LYS A CA 1
ATOM 1672 C C . LYS A 1 212 ? -2.057 -7.199 -12.077 1.00 59.78 212 LYS A C 1
ATOM 1674 O O . LYS A 1 212 ? -3.008 -7.974 -12.119 1.00 59.78 212 LYS A O 1
ATOM 1679 N N . GLN A 1 213 ? -1.656 -6.511 -13.150 1.00 63.81 213 GLN A N 1
ATOM 1680 C CA . GLN A 1 213 ? -2.308 -6.621 -14.467 1.00 63.81 213 GLN A CA 1
ATOM 1681 C C . GLN A 1 213 ? -2.235 -8.035 -15.047 1.00 63.81 213 GLN A C 1
ATOM 1683 O O . GLN A 1 213 ? -3.187 -8.488 -15.680 1.00 63.81 213 GLN A O 1
ATOM 1688 N N . ILE A 1 214 ? -1.122 -8.731 -14.821 1.00 66.81 214 ILE A N 1
ATOM 1689 C CA . ILE A 1 214 ? -0.910 -10.096 -15.316 1.00 66.81 214 ILE A CA 1
ATOM 1690 C C . ILE A 1 214 ? -1.343 -11.176 -14.322 1.00 66.81 214 ILE A C 1
ATOM 1692 O O . ILE A 1 214 ? -1.279 -12.360 -14.645 1.00 66.81 214 ILE A O 1
ATOM 1696 N N . ASN A 1 215 ? -1.790 -10.774 -13.129 1.00 60.62 215 ASN A N 1
ATOM 1697 C CA . ASN A 1 215 ? -2.211 -11.647 -12.037 1.00 60.62 215 ASN A CA 1
ATOM 1698 C C . ASN A 1 215 ? -1.170 -12.724 -11.663 1.00 60.62 215 ASN A C 1
ATOM 1700 O O . ASN A 1 215 ? -1.513 -13.881 -11.413 1.00 60.62 215 ASN A O 1
ATOM 1704 N N . ARG A 1 216 ? 0.111 -12.343 -11.652 1.00 77.25 216 ARG A N 1
ATOM 1705 C CA . ARG A 1 216 ? 1.229 -13.149 -11.146 1.00 77.25 216 ARG A CA 1
ATOM 1706 C C . ARG A 1 216 ? 2.416 -12.256 -10.809 1.00 77.25 216 ARG A C 1
ATOM 1708 O O . ARG A 1 216 ? 2.537 -11.157 -11.346 1.00 77.25 216 ARG A O 1
ATOM 1715 N N . ASP A 1 217 ? 3.321 -12.764 -9.987 1.00 61.59 217 ASP A N 1
ATOM 1716 C CA . ASP A 1 217 ? 4.601 -12.103 -9.759 1.00 61.59 217 ASP A CA 1
ATOM 1717 C C . ASP A 1 217 ? 5.446 -12.086 -11.042 1.00 61.59 217 ASP A C 1
ATOM 1719 O O . ASP A 1 217 ? 5.338 -12.972 -11.901 1.00 61.59 217 ASP A O 1
ATOM 1723 N N . LEU A 1 218 ? 6.264 -11.042 -11.172 1.00 71.25 218 LEU A N 1
ATOM 1724 C CA . LEU A 1 218 ? 7.264 -10.928 -12.229 1.00 71.25 218 LEU A CA 1
ATOM 1725 C C . LEU A 1 218 ? 8.454 -11.838 -11.918 1.00 71.25 218 LEU A C 1
ATOM 1727 O O . LEU A 1 218 ? 8.820 -11.993 -10.751 1.00 71.25 218 LEU A O 1
ATOM 1731 N N . THR A 1 219 ? 9.064 -12.421 -12.948 1.00 80.44 219 THR A N 1
ATOM 1732 C CA . THR A 1 219 ? 10.321 -13.163 -12.780 1.00 80.44 219 THR A CA 1
ATOM 1733 C C . THR A 1 219 ? 11.498 -12.205 -12.576 1.00 80.44 219 THR A C 1
ATOM 1735 O O . THR A 1 219 ? 11.395 -11.003 -12.841 1.00 80.44 219 THR A O 1
ATOM 1738 N N . GLU A 1 220 ? 12.632 -12.724 -12.100 1.00 78.50 220 GLU A N 1
ATOM 1739 C CA . GLU A 1 220 ? 13.845 -11.917 -11.913 1.00 78.50 220 GLU A CA 1
ATOM 1740 C C . GLU A 1 220 ? 14.335 -11.316 -13.242 1.00 78.50 220 GLU A C 1
ATOM 1742 O O . GLU A 1 220 ? 14.742 -10.153 -13.287 1.00 78.50 220 GLU A O 1
ATOM 1747 N N . GLU A 1 221 ? 14.203 -12.061 -14.341 1.00 83.06 221 GLU A N 1
ATOM 1748 C CA . GLU A 1 221 ? 14.536 -11.616 -15.695 1.00 83.06 221 GLU A CA 1
ATOM 1749 C C . GLU A 1 221 ? 13.619 -10.476 -16.151 1.00 83.06 221 GLU A C 1
ATOM 1751 O O . GLU A 1 221 ? 14.096 -9.445 -16.629 1.00 83.06 221 GLU A O 1
ATOM 1756 N N . GLU A 1 222 ? 12.303 -10.606 -15.946 1.00 83.31 222 GLU A N 1
ATOM 1757 C CA . GLU A 1 222 ? 11.337 -9.556 -16.289 1.00 83.31 222 GLU A CA 1
ATOM 1758 C C . GLU A 1 222 ? 11.608 -8.272 -15.493 1.00 83.31 222 GLU A C 1
ATOM 1760 O O . GLU A 1 222 ? 11.565 -7.172 -16.047 1.00 83.31 222 GLU A O 1
ATOM 1765 N N . ILE A 1 223 ? 11.941 -8.398 -14.204 1.00 79.56 223 ILE A N 1
ATOM 1766 C CA . ILE A 1 223 ? 12.321 -7.265 -13.351 1.00 79.56 223 ILE A CA 1
ATOM 1767 C C . ILE A 1 223 ? 13.599 -6.596 -13.874 1.00 79.56 223 ILE A C 1
ATOM 1769 O O . ILE A 1 223 ? 13.654 -5.364 -13.952 1.00 79.56 223 ILE A O 1
ATOM 1773 N N . SER A 1 224 ? 14.613 -7.379 -14.253 1.00 83.56 224 SER A N 1
ATOM 1774 C CA . SER A 1 224 ? 15.871 -6.859 -14.802 1.00 83.56 224 SER A CA 1
ATOM 1775 C C . SER A 1 224 ? 15.645 -6.082 -16.104 1.00 83.56 224 SER A C 1
ATOM 1777 O O . SER A 1 224 ? 16.065 -4.928 -16.229 1.00 83.56 224 SER A O 1
ATOM 1779 N N . LEU A 1 225 ? 14.860 -6.644 -17.027 1.00 85.81 225 LEU A N 1
ATOM 1780 C CA . LEU A 1 225 ? 14.516 -6.004 -18.298 1.00 85.81 225 LEU A CA 1
ATOM 1781 C C . LEU A 1 225 ? 13.735 -4.695 -18.100 1.00 85.81 225 LEU A C 1
ATOM 1783 O O . LEU A 1 225 ? 14.051 -3.679 -18.727 1.00 85.81 225 LEU A O 1
ATOM 1787 N N . LEU A 1 226 ? 12.756 -4.674 -17.188 1.00 83.50 226 LEU A N 1
ATOM 1788 C CA . LEU A 1 226 ? 12.045 -3.442 -16.820 1.00 83.50 226 LEU A CA 1
ATOM 1789 C C . LEU A 1 226 ? 13.013 -2.380 -16.269 1.00 83.50 226 LEU A C 1
ATOM 1791 O O . LEU A 1 226 ? 12.908 -1.197 -16.600 1.00 83.50 226 LEU A O 1
ATOM 1795 N N . ASN A 1 227 ? 13.997 -2.785 -15.460 1.00 81.50 227 ASN A N 1
ATOM 1796 C CA . ASN A 1 227 ? 14.958 -1.865 -14.850 1.00 81.50 227 ASN A CA 1
ATOM 1797 C C . ASN A 1 227 ? 15.895 -1.189 -15.859 1.00 81.50 227 ASN A C 1
ATOM 1799 O O . ASN A 1 227 ? 16.311 -0.048 -15.601 1.00 81.50 227 ASN A O 1
ATOM 1803 N N . ILE A 1 228 ? 16.192 -1.848 -16.980 1.00 83.44 228 ILE A N 1
ATOM 1804 C CA . ILE A 1 228 ? 16.994 -1.305 -18.089 1.00 83.44 228 ILE A CA 1
ATOM 1805 C C . ILE A 1 228 ? 16.144 -0.649 -19.191 1.00 83.44 228 ILE A C 1
ATOM 1807 O O . ILE A 1 228 ? 16.671 -0.258 -20.227 1.00 83.44 228 ILE A O 1
ATOM 1811 N N . GLY A 1 229 ? 14.839 -0.462 -18.957 1.00 82.12 229 GLY A N 1
ATOM 1812 C CA . GLY A 1 229 ? 13.974 0.385 -19.783 1.00 82.12 229 GLY A CA 1
ATOM 1813 C C . GLY A 1 229 ? 13.087 -0.352 -20.785 1.00 82.12 229 GLY A C 1
ATOM 1814 O O . GLY A 1 229 ? 12.479 0.299 -21.639 1.00 82.12 229 GLY A O 1
ATOM 1815 N N . PHE A 1 230 ? 12.982 -1.681 -20.703 1.00 86.75 230 PHE A N 1
ATOM 1816 C CA . PHE A 1 230 ? 11.957 -2.405 -21.451 1.00 86.75 230 PHE A CA 1
ATOM 1817 C C . PHE A 1 230 ? 10.576 -2.111 -20.862 1.00 86.75 230 PHE A C 1
ATOM 1819 O O . PHE A 1 230 ? 10.408 -1.908 -19.663 1.00 86.75 230 PHE A O 1
ATOM 1826 N N . THR A 1 231 ? 9.558 -2.132 -21.714 1.00 85.50 231 THR A N 1
ATOM 1827 C CA . THR A 1 231 ? 8.157 -2.206 -21.293 1.00 85.50 231 THR A CA 1
ATOM 1828 C C . THR A 1 231 ? 7.727 -3.663 -21.187 1.00 85.50 231 THR A C 1
ATOM 1830 O O . THR A 1 231 ? 8.226 -4.517 -21.921 1.00 85.50 231 THR A O 1
ATOM 1833 N N . PHE A 1 232 ? 6.731 -3.954 -20.350 1.00 80.75 232 PHE A N 1
ATOM 1834 C CA . PHE A 1 232 ? 6.218 -5.321 -20.235 1.00 80.75 232 PHE A CA 1
ATOM 1835 C C . PHE A 1 232 ? 5.704 -5.882 -21.569 1.00 80.75 232 PHE A C 1
ATOM 1837 O O . PHE A 1 232 ? 5.952 -7.037 -21.888 1.00 80.75 232 PHE A O 1
ATOM 1844 N N . ALA A 1 233 ? 5.070 -5.045 -22.396 1.00 79.94 233 ALA A N 1
ATOM 1845 C CA . ALA A 1 233 ? 4.622 -5.444 -23.729 1.00 79.94 233 ALA A CA 1
ATOM 1846 C C . ALA A 1 233 ? 5.784 -5.819 -24.666 1.00 79.94 233 ALA A C 1
ATOM 1848 O O . ALA A 1 233 ? 5.606 -6.622 -25.574 1.00 79.94 233 ALA A O 1
ATOM 1849 N N . GLN A 1 234 ? 6.971 -5.234 -24.491 1.00 86.75 234 GLN A N 1
ATOM 1850 C CA . GLN A 1 234 ? 8.155 -5.647 -25.246 1.00 86.75 234 GLN A CA 1
ATOM 1851 C C . GLN A 1 234 ? 8.684 -6.982 -24.733 1.00 86.75 234 GLN A C 1
ATOM 1853 O O . GLN A 1 234 ? 8.947 -7.860 -25.546 1.00 86.75 234 GLN A O 1
ATOM 1858 N N . ILE A 1 235 ? 8.773 -7.146 -23.410 1.00 87.00 235 ILE A N 1
ATOM 1859 C CA . ILE A 1 235 ? 9.239 -8.383 -22.766 1.00 87.00 235 ILE A CA 1
ATOM 1860 C C . ILE A 1 235 ? 8.357 -9.564 -23.183 1.00 87.00 235 ILE A C 1
ATOM 1862 O O . ILE A 1 235 ? 8.859 -10.578 -23.652 1.00 87.00 235 ILE A O 1
ATOM 1866 N N . SER A 1 236 ? 7.034 -9.396 -23.133 1.00 81.44 236 SER A N 1
ATOM 1867 C CA . SER A 1 236 ? 6.074 -10.443 -23.497 1.00 81.44 236 SER A CA 1
ATOM 1868 C C . SER A 1 236 ? 6.124 -10.862 -24.972 1.00 81.44 236 SER A C 1
ATOM 1870 O O . SER A 1 236 ? 5.541 -11.881 -25.330 1.00 81.44 236 SER A O 1
ATOM 1872 N N . ASN A 1 237 ? 6.752 -10.058 -25.836 1.00 86.25 237 ASN A N 1
ATOM 1873 C CA . ASN A 1 237 ? 6.830 -10.279 -27.281 1.00 86.25 237 ASN A CA 1
ATOM 1874 C C . ASN A 1 237 ? 8.206 -10.784 -27.747 1.00 86.25 237 ASN A C 1
ATOM 1876 O O . ASN A 1 237 ? 8.385 -11.001 -28.946 1.00 86.25 237 ASN A O 1
ATOM 1880 N N . ILE A 1 238 ? 9.174 -10.959 -26.842 1.00 85.69 238 ILE A N 1
ATOM 1881 C CA . ILE A 1 238 ? 10.490 -11.527 -27.158 1.00 85.69 238 ILE A CA 1
ATOM 1882 C C . ILE A 1 238 ? 10.639 -12.922 -26.544 1.00 85.69 238 ILE A C 1
ATOM 1884 O O . ILE A 1 238 ? 10.178 -13.180 -25.434 1.00 85.69 238 ILE A O 1
ATOM 1888 N N . GLU A 1 239 ? 11.270 -13.826 -27.295 1.00 85.94 239 GLU A N 1
ATOM 1889 C CA . GLU A 1 239 ? 11.546 -15.206 -26.876 1.00 85.94 239 GLU A CA 1
ATOM 1890 C C . GLU A 1 239 ? 12.488 -15.239 -25.657 1.00 85.94 239 GLU A C 1
ATOM 1892 O O . GLU A 1 239 ? 13.286 -14.321 -25.453 1.00 85.94 239 GLU A O 1
ATOM 1897 N N . ASN A 1 240 ? 12.385 -16.280 -24.824 1.00 80.69 240 ASN A N 1
ATOM 1898 C CA . ASN A 1 240 ? 13.106 -16.355 -23.545 1.00 80.69 240 ASN A CA 1
ATOM 1899 C C . ASN A 1 240 ? 14.637 -16.323 -23.704 1.00 80.69 240 ASN A C 1
ATOM 1901 O O . ASN A 1 240 ? 15.320 -15.711 -22.892 1.00 80.69 240 ASN A O 1
ATOM 1905 N N . ASP A 1 241 ? 15.174 -16.935 -24.757 1.00 83.75 241 ASP A N 1
ATOM 1906 C CA . ASP A 1 241 ? 16.604 -16.903 -25.091 1.00 83.75 241 ASP A CA 1
ATOM 1907 C C . ASP A 1 241 ? 17.089 -15.477 -25.403 1.00 83.75 241 ASP A C 1
ATOM 1909 O O . ASP A 1 241 ? 18.182 -15.070 -25.009 1.00 83.75 241 ASP A O 1
ATOM 1913 N N . LYS A 1 242 ? 16.246 -14.670 -26.054 1.00 84.38 242 LYS A N 1
ATOM 1914 C CA . LYS A 1 242 ? 16.520 -13.245 -26.269 1.00 84.38 242 LYS A CA 1
ATOM 1915 C C . LYS A 1 242 ? 16.405 -12.433 -24.986 1.00 84.38 242 LYS A C 1
ATOM 1917 O O . LYS A 1 242 ? 17.168 -11.486 -24.820 1.00 84.38 242 LYS A O 1
ATOM 1922 N N . GLN A 1 243 ? 15.474 -12.770 -24.093 1.00 86.38 243 GLN A N 1
ATOM 1923 C CA . GLN A 1 243 ? 15.386 -12.132 -22.774 1.00 86.38 243 GLN A CA 1
ATOM 1924 C C . GLN A 1 243 ? 16.680 -12.347 -21.986 1.00 86.38 243 GLN A C 1
ATOM 1926 O O . GLN A 1 243 ? 17.259 -11.376 -21.506 1.00 86.38 243 GLN A O 1
ATOM 1931 N N . GLU A 1 244 ? 17.167 -13.588 -21.937 1.00 87.31 244 GLU A N 1
ATOM 1932 C CA . GLU A 1 244 ? 18.416 -13.960 -21.266 1.00 87.31 244 GLU A CA 1
ATOM 1933 C C . GLU A 1 244 ? 19.613 -13.191 -21.840 1.00 87.31 244 GLU A C 1
ATOM 1935 O O . GLU A 1 244 ? 20.332 -12.537 -21.089 1.00 87.31 244 GLU A O 1
ATOM 1940 N N . PHE A 1 245 ? 19.748 -13.128 -23.171 1.00 89.88 245 PHE A N 1
ATOM 1941 C CA . PHE A 1 245 ? 20.795 -12.338 -23.829 1.00 89.88 245 PHE A CA 1
ATOM 1942 C C . PHE A 1 245 ? 20.813 -10.863 -23.390 1.00 89.88 245 PHE A C 1
ATOM 1944 O O . PHE A 1 245 ? 21.883 -10.289 -23.170 1.00 89.88 245 PHE A O 1
ATOM 1951 N N . PHE A 1 246 ? 19.644 -10.225 -23.267 1.00 90.81 246 PHE A N 1
ATOM 1952 C CA . PHE A 1 246 ? 19.571 -8.835 -22.813 1.00 90.81 246 PHE A CA 1
ATOM 1953 C C . PHE A 1 246 ? 19.883 -8.699 -21.318 1.00 90.81 246 PHE A C 1
ATOM 1955 O O . PHE A 1 246 ? 20.537 -7.734 -20.932 1.00 90.81 246 PHE A O 1
ATOM 1962 N N . VAL A 1 247 ? 19.468 -9.654 -20.485 1.00 88.75 247 VAL A N 1
ATOM 1963 C CA . VAL A 1 247 ? 19.791 -9.660 -19.049 1.00 88.75 247 VAL A CA 1
ATOM 1964 C C . VAL A 1 247 ? 21.294 -9.837 -18.820 1.00 88.75 247 VAL A C 1
ATOM 1966 O O . VAL A 1 247 ? 21.871 -9.107 -18.023 1.00 88.75 247 VAL A O 1
ATOM 1969 N N . GLU A 1 248 ? 21.957 -10.725 -19.563 1.00 91.25 248 GLU A N 1
ATOM 1970 C CA . GLU A 1 248 ? 23.416 -10.915 -19.499 1.00 91.25 248 GLU A CA 1
ATOM 1971 C C . GLU A 1 248 ? 24.215 -9.663 -19.899 1.00 91.25 248 GLU A C 1
ATOM 1973 O O . GLU A 1 248 ? 25.402 -9.547 -19.592 1.00 91.25 248 GLU A O 1
ATOM 1978 N N . ASN A 1 249 ? 23.576 -8.725 -20.601 1.00 91.06 249 ASN A N 1
ATOM 1979 C CA . ASN A 1 249 ? 24.182 -7.499 -21.110 1.00 91.06 249 ASN A CA 1
ATOM 1980 C C . ASN A 1 249 ? 23.543 -6.229 -20.518 1.00 91.06 249 ASN A C 1
ATOM 1982 O O . ASN A 1 249 ? 23.624 -5.153 -21.124 1.00 91.06 249 ASN A O 1
ATOM 1986 N N . ASP A 1 250 ? 22.910 -6.333 -19.350 1.00 89.00 250 ASP A N 1
ATOM 1987 C CA . ASP A 1 250 ? 22.124 -5.273 -18.716 1.00 89.00 250 ASP A CA 1
ATOM 1988 C C . ASP A 1 250 ? 22.894 -3.949 -18.539 1.00 89.00 250 ASP A C 1
ATOM 1990 O O . ASP A 1 250 ? 22.391 -2.885 -18.907 1.00 89.00 250 ASP A O 1
ATOM 1994 N N . ASP A 1 251 ? 24.142 -3.998 -18.075 1.00 87.81 251 ASP A N 1
ATOM 1995 C CA . ASP A 1 251 ? 25.011 -2.835 -17.881 1.00 87.81 251 ASP A CA 1
ATOM 1996 C C . ASP A 1 251 ? 25.326 -2.125 -19.205 1.00 87.81 251 ASP A C 1
ATOM 1998 O O . ASP A 1 251 ? 25.317 -0.889 -19.295 1.00 87.81 251 ASP A O 1
ATOM 2002 N N . ASN A 1 252 ? 25.562 -2.903 -20.263 1.00 90.62 252 ASN A N 1
ATOM 2003 C CA . ASN A 1 252 ? 25.827 -2.380 -21.600 1.00 90.62 252 ASN A CA 1
ATOM 2004 C C . ASN A 1 252 ? 24.578 -1.714 -22.182 1.00 90.62 252 ASN A C 1
ATOM 2006 O O . ASN A 1 252 ? 24.657 -0.611 -22.723 1.00 90.62 252 ASN A O 1
ATOM 2010 N N . ILE A 1 253 ? 23.414 -2.344 -22.032 1.00 89.56 253 ILE A N 1
ATOM 2011 C CA . ILE A 1 253 ? 22.136 -1.799 -22.503 1.00 89.56 253 ILE A CA 1
ATOM 2012 C C . ILE A 1 253 ? 21.783 -0.538 -21.725 1.00 89.56 253 ILE A C 1
ATOM 2014 O O . ILE A 1 253 ? 21.421 0.467 -22.329 1.00 89.56 253 ILE A O 1
ATOM 2018 N N . LYS A 1 254 ? 21.975 -0.535 -20.406 1.00 86.31 254 LYS A N 1
ATOM 2019 C CA . LYS A 1 254 ? 21.775 0.651 -19.573 1.00 86.31 254 LYS A CA 1
ATOM 2020 C C . LYS A 1 254 ? 22.673 1.807 -20.013 1.00 86.31 254 LYS A C 1
ATOM 2022 O O . LYS A 1 254 ? 22.223 2.946 -20.122 1.00 86.31 254 LYS A O 1
ATOM 2027 N N . SER A 1 255 ? 23.933 1.516 -20.332 1.00 85.75 255 SER A N 1
ATOM 2028 C CA . SER A 1 255 ? 24.874 2.493 -20.890 1.00 85.75 255 SER A CA 1
ATOM 2029 C C . SER A 1 255 ? 24.383 3.073 -22.227 1.00 85.75 255 SER A C 1
ATOM 2031 O O . SER A 1 255 ? 24.508 4.280 -22.450 1.00 85.75 255 SER A O 1
ATOM 2033 N N . LEU A 1 256 ? 23.767 2.250 -23.084 1.00 86.25 256 LEU A N 1
ATOM 2034 C CA . LEU A 1 256 ? 23.133 2.684 -24.334 1.00 86.25 256 LEU A CA 1
ATOM 2035 C C . LEU A 1 256 ? 21.879 3.536 -24.092 1.00 86.25 256 LEU A C 1
ATOM 2037 O O . LEU A 1 256 ? 21.729 4.588 -24.717 1.00 86.25 256 LEU A O 1
ATOM 2041 N N . THR A 1 257 ? 21.006 3.139 -23.165 1.00 85.19 257 THR A N 1
ATOM 2042 C CA . THR A 1 257 ? 19.801 3.912 -22.835 1.00 85.19 257 THR A CA 1
ATOM 2043 C C . THR A 1 257 ? 20.146 5.260 -22.210 1.00 85.19 257 THR A C 1
ATOM 2045 O O . THR A 1 257 ? 19.562 6.273 -22.588 1.00 85.19 257 THR A O 1
ATOM 2048 N N . ASP A 1 258 ? 21.167 5.312 -21.345 1.00 81.25 258 ASP A N 1
ATOM 2049 C CA . ASP A 1 258 ? 21.723 6.562 -20.806 1.00 81.25 258 ASP A CA 1
ATOM 2050 C C . ASP A 1 258 ? 22.280 7.466 -21.917 1.00 81.25 258 ASP A C 1
ATOM 2052 O O . ASP A 1 258 ? 22.291 8.691 -21.799 1.00 81.25 258 ASP A O 1
ATOM 2056 N N . ALA A 1 259 ? 22.784 6.856 -22.993 1.00 78.62 259 ALA A N 1
ATOM 2057 C CA . ALA A 1 259 ? 23.304 7.544 -24.167 1.00 78.62 259 ALA A CA 1
ATOM 2058 C C . ALA A 1 259 ? 22.201 8.010 -25.137 1.00 78.62 259 ALA A C 1
ATOM 2060 O O . ALA A 1 259 ? 22.525 8.628 -26.151 1.00 78.62 259 ALA A O 1
ATOM 2061 N N . GLY A 1 260 ? 20.925 7.754 -24.825 1.00 79.62 260 GLY A N 1
ATOM 2062 C CA . GLY A 1 260 ? 19.768 8.176 -25.616 1.00 79.62 260 GLY A CA 1
ATOM 2063 C C . GLY A 1 260 ? 19.300 7.167 -26.665 1.00 79.62 260 GLY A C 1
ATOM 2064 O O . GLY A 1 260 ? 18.406 7.493 -27.441 1.00 79.62 260 GLY A O 1
ATOM 2065 N N . VAL A 1 261 ? 19.867 5.957 -26.696 1.00 84.56 261 VAL A N 1
ATOM 2066 C CA . VAL A 1 261 ? 19.400 4.877 -27.576 1.00 84.56 261 VAL A CA 1
ATOM 2067 C C . VAL A 1 261 ? 18.186 4.220 -26.931 1.00 84.56 261 VAL A C 1
ATOM 2069 O O . VAL A 1 261 ? 18.282 3.666 -25.838 1.00 84.56 261 VAL A O 1
ATOM 2072 N N . SER A 1 262 ? 17.029 4.260 -27.586 1.00 86.69 262 SER A N 1
ATOM 2073 C CA . SER A 1 262 ? 15.826 3.644 -27.027 1.00 86.69 262 SER A CA 1
ATOM 2074 C C . SER A 1 262 ? 15.836 2.121 -27.193 1.00 86.69 262 SER A C 1
ATOM 2076 O O . SER A 1 262 ? 16.277 1.584 -28.211 1.00 86.69 262 SER A O 1
ATOM 2078 N N . VAL A 1 263 ? 15.242 1.404 -26.232 1.00 87.88 263 VAL A N 1
ATOM 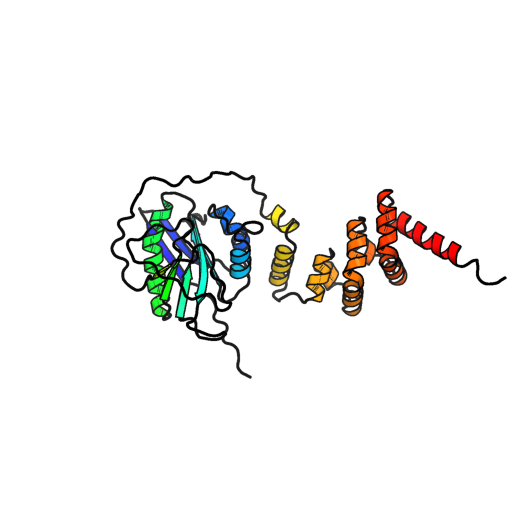2079 C CA . VAL A 1 263 ? 15.031 -0.055 -26.327 1.00 87.88 263 VAL A CA 1
ATOM 2080 C C . VAL A 1 263 ? 14.245 -0.428 -27.589 1.00 87.88 263 VAL A C 1
ATOM 2082 O O . VAL A 1 263 ? 14.495 -1.459 -28.206 1.00 87.88 263 VAL A O 1
ATOM 2085 N N . LYS A 1 264 ? 13.321 0.435 -28.026 1.00 88.44 264 LYS A N 1
ATOM 2086 C CA . LYS A 1 264 ? 12.564 0.235 -29.266 1.00 88.44 264 LYS A CA 1
ATOM 2087 C C . LYS A 1 264 ? 13.468 0.231 -30.503 1.00 88.44 264 LYS A C 1
ATOM 2089 O O . LYS A 1 264 ? 13.244 -0.579 -31.396 1.00 88.44 264 LYS A O 1
ATOM 2094 N N . GLU A 1 265 ? 14.452 1.125 -30.569 1.00 87.56 265 GLU A N 1
ATOM 2095 C CA . GLU A 1 265 ? 15.427 1.144 -31.666 1.00 87.56 265 GLU A CA 1
ATOM 2096 C C . GLU A 1 265 ? 16.329 -0.085 -31.620 1.00 87.56 265 GLU A C 1
ATOM 2098 O O . GLU A 1 265 ? 16.559 -0.690 -32.661 1.00 87.56 265 GLU A O 1
ATOM 2103 N N . LEU A 1 266 ? 16.777 -0.488 -30.427 1.00 88.62 266 LEU A N 1
ATOM 2104 C CA . LEU A 1 266 ? 17.603 -1.681 -30.253 1.00 88.62 266 LEU A CA 1
ATOM 2105 C C . LEU A 1 266 ? 16.867 -2.947 -30.724 1.00 88.62 266 LEU A C 1
ATOM 2107 O O . LEU A 1 266 ? 17.411 -3.720 -31.504 1.00 88.62 266 LEU A O 1
ATOM 2111 N N . LEU A 1 267 ? 15.600 -3.117 -30.333 1.00 89.06 267 LEU A N 1
ATOM 2112 C CA . LEU A 1 267 ? 14.770 -4.255 -30.749 1.00 89.06 267 LEU A CA 1
ATOM 2113 C C . LEU A 1 267 ? 14.453 -4.278 -32.252 1.00 89.06 267 LEU A C 1
ATOM 2115 O O . LEU A 1 267 ? 14.133 -5.338 -32.782 1.00 89.06 267 LEU A O 1
ATOM 2119 N N . ALA A 1 268 ? 14.527 -3.134 -32.937 1.00 88.81 268 ALA A N 1
ATOM 2120 C CA . ALA A 1 268 ? 14.289 -3.040 -34.376 1.00 88.81 268 ALA A CA 1
ATOM 2121 C C . ALA A 1 268 ? 15.520 -3.409 -35.228 1.00 88.81 268 ALA A C 1
ATOM 2123 O O . ALA A 1 268 ? 15.400 -3.508 -36.448 1.00 88.81 268 ALA A O 1
ATOM 2124 N N . MET A 1 269 ? 16.694 -3.576 -34.612 1.00 87.94 269 MET A N 1
ATOM 2125 C CA . MET A 1 269 ? 17.926 -3.980 -35.293 1.00 87.94 269 MET A CA 1
ATOM 2126 C C . MET A 1 269 ? 17.961 -5.491 -35.540 1.00 87.94 269 MET A C 1
ATOM 2128 O O . MET A 1 269 ? 17.407 -6.266 -34.760 1.00 87.94 269 MET A O 1
ATOM 2132 N N . GLU A 1 270 ? 18.685 -5.922 -36.573 1.00 88.44 270 GLU A N 1
ATOM 2133 C CA . GLU A 1 270 ? 18.982 -7.344 -36.780 1.00 88.44 270 GLU A CA 1
ATOM 2134 C C . GLU A 1 270 ? 19.880 -7.888 -35.647 1.00 88.44 270 GLU A C 1
ATOM 2136 O O . GLU A 1 270 ? 20.696 -7.135 -35.106 1.00 88.44 270 GLU A O 1
ATOM 2141 N N . PRO A 1 271 ? 19.822 -9.188 -35.296 1.00 87.75 271 PRO A N 1
ATOM 2142 C CA . PRO A 1 271 ? 20.560 -9.738 -34.151 1.00 87.75 271 PRO A CA 1
ATOM 2143 C C . PRO A 1 271 ? 22.074 -9.462 -34.160 1.00 87.75 271 PRO A C 1
ATOM 2145 O O . PRO A 1 271 ? 22.669 -9.166 -33.125 1.00 87.75 271 PRO A O 1
ATOM 2148 N N . SER A 1 272 ? 22.711 -9.503 -35.335 1.00 85.12 272 SER A N 1
ATOM 2149 C CA . SER A 1 272 ? 24.139 -9.187 -35.484 1.00 85.12 272 SER A CA 1
ATOM 2150 C C . SER A 1 272 ? 24.452 -7.718 -35.185 1.00 85.12 272 SER A C 1
ATOM 2152 O O . SER A 1 272 ? 25.491 -7.410 -34.603 1.00 85.12 272 SER A O 1
ATOM 2154 N N . GLN A 1 273 ? 23.539 -6.814 -35.540 1.00 87.12 273 GLN A N 1
ATOM 2155 C CA . GLN A 1 273 ? 23.649 -5.386 -35.263 1.00 87.12 273 GLN A CA 1
ATOM 2156 C C . GLN A 1 273 ? 23.417 -5.099 -33.780 1.00 87.12 273 GLN A C 1
ATOM 2158 O O . GLN A 1 273 ? 24.186 -4.341 -33.198 1.00 87.12 273 GLN A O 1
ATOM 2163 N N . GLN A 1 274 ? 22.418 -5.743 -33.161 1.00 89.38 274 GLN A N 1
ATOM 2164 C CA . GLN A 1 274 ? 22.154 -5.643 -31.720 1.00 89.38 274 GLN A CA 1
ATOM 2165 C C . GLN A 1 274 ? 23.403 -6.000 -30.917 1.00 89.38 274 GLN A C 1
ATOM 2167 O O . GLN A 1 274 ? 23.865 -5.202 -30.102 1.00 89.38 274 GLN A O 1
ATOM 2172 N N . LYS A 1 275 ? 23.991 -7.167 -31.210 1.00 89.69 275 LYS A N 1
ATOM 2173 C CA . LYS A 1 275 ? 25.210 -7.644 -30.556 1.00 89.69 275 LYS A CA 1
ATOM 2174 C C . LYS A 1 275 ? 26.358 -6.646 -30.699 1.00 89.69 275 LYS A C 1
ATOM 2176 O O . LYS A 1 275 ? 26.932 -6.230 -29.698 1.00 89.69 275 LYS A O 1
ATOM 2181 N N . LEU A 1 276 ? 26.630 -6.198 -31.925 1.00 86.81 276 LEU A N 1
ATOM 2182 C CA . LEU A 1 276 ? 27.690 -5.229 -32.195 1.00 86.81 276 LEU A CA 1
ATOM 2183 C C . LEU A 1 276 ? 27.498 -3.920 -31.411 1.00 86.81 276 LEU A C 1
ATOM 2185 O O . LEU A 1 276 ? 28.462 -3.352 -30.893 1.00 86.81 276 LEU A O 1
ATOM 2189 N N . PHE A 1 277 ? 26.261 -3.431 -31.327 1.00 86.31 277 PHE A N 1
ATOM 2190 C CA . PHE A 1 277 ? 25.940 -2.175 -30.654 1.00 86.31 277 PHE A CA 1
ATOM 2191 C C . PHE A 1 277 ? 26.077 -2.280 -29.132 1.00 86.31 277 PHE A C 1
ATOM 2193 O O . PHE A 1 277 ? 26.626 -1.377 -28.499 1.00 86.31 277 PHE A O 1
ATOM 2200 N N . ILE A 1 278 ? 25.634 -3.401 -28.560 1.00 89.88 278 ILE A N 1
ATOM 2201 C CA . ILE A 1 278 ? 25.744 -3.713 -27.131 1.00 89.88 278 ILE A CA 1
ATOM 2202 C C . ILE A 1 278 ? 27.213 -3.862 -26.721 1.00 89.88 278 ILE A C 1
ATOM 2204 O O . ILE A 1 278 ? 27.642 -3.228 -25.759 1.00 89.88 278 ILE A O 1
ATOM 2208 N N . GLU A 1 279 ? 28.018 -4.601 -27.487 1.00 90.19 279 GLU A N 1
ATOM 2209 C CA . GLU A 1 279 ? 29.455 -4.781 -27.216 1.00 90.19 279 GLU A CA 1
ATOM 2210 C C . GLU A 1 279 ? 30.241 -3.457 -27.281 1.00 90.19 279 GLU A C 1
ATOM 2212 O O . GLU A 1 279 ? 31.266 -3.297 -26.620 1.00 90.19 279 GLU A O 1
ATOM 2217 N N . ASN A 1 280 ? 29.747 -2.473 -28.042 1.00 88.50 280 ASN A N 1
ATOM 2218 C CA . ASN A 1 280 ? 30.363 -1.151 -28.186 1.00 88.50 280 ASN A CA 1
ATOM 2219 C C . ASN A 1 280 ? 29.688 -0.062 -27.324 1.00 88.50 280 ASN A C 1
ATOM 2221 O O . ASN A 1 280 ? 29.914 1.131 -27.560 1.00 88.50 280 ASN A O 1
ATOM 2225 N N . SER A 1 281 ? 28.902 -0.434 -26.307 1.00 87.81 281 SER A N 1
ATOM 2226 C CA . SER A 1 281 ? 28.080 0.476 -25.489 1.00 87.81 281 SER A CA 1
ATOM 2227 C C . SER A 1 281 ? 28.836 1.694 -24.934 1.00 87.81 281 SER A C 1
ATOM 2229 O O . SER A 1 281 ? 28.383 2.834 -25.057 1.00 87.81 281 SER A O 1
ATOM 2231 N N . TYR A 1 282 ? 30.033 1.498 -24.376 1.00 82.88 282 TYR A N 1
ATOM 2232 C CA . TYR A 1 282 ? 30.851 2.579 -23.815 1.00 82.88 282 TYR A CA 1
ATOM 2233 C C . TYR A 1 282 ? 31.320 3.581 -24.872 1.00 82.88 282 TYR A C 1
ATOM 2235 O O . TYR A 1 282 ? 31.413 4.783 -24.606 1.00 82.88 282 TYR A O 1
ATOM 2243 N N . LYS A 1 283 ? 31.595 3.098 -26.085 1.00 83.56 283 LYS A N 1
ATOM 2244 C CA . LYS A 1 283 ? 31.971 3.937 -27.222 1.00 83.56 283 LYS A CA 1
ATOM 2245 C C . LYS A 1 283 ? 30.765 4.704 -27.753 1.00 83.56 283 LYS A C 1
ATOM 2247 O O . LYS A 1 283 ? 30.879 5.890 -28.043 1.00 83.56 283 LYS A O 1
ATOM 2252 N N . VAL A 1 284 ? 29.592 4.075 -27.798 1.00 81.06 284 VAL A N 1
ATOM 2253 C CA . VAL A 1 284 ? 28.335 4.775 -28.099 1.00 81.06 284 VAL A CA 1
ATOM 2254 C C . VAL A 1 284 ? 28.093 5.896 -27.091 1.00 81.06 284 VAL A C 1
ATOM 2256 O O . VAL A 1 284 ? 27.835 7.027 -27.490 1.00 81.06 284 VAL A O 1
ATOM 2259 N N . LYS A 1 285 ? 28.266 5.625 -25.792 1.00 80.31 285 LYS A N 1
ATOM 2260 C CA . LYS A 1 285 ? 28.096 6.615 -24.718 1.00 80.31 285 LYS A CA 1
ATOM 2261 C C . LYS A 1 285 ? 29.095 7.772 -24.786 1.00 80.31 285 LYS A C 1
ATOM 2263 O O . LYS A 1 285 ? 28.776 8.891 -24.382 1.00 80.31 285 LYS A O 1
ATOM 2268 N N . SER A 1 286 ? 30.312 7.542 -25.280 1.00 79.75 286 SER A N 1
ATOM 2269 C CA . SER A 1 286 ? 31.278 8.626 -25.485 1.00 79.75 286 SER A CA 1
ATOM 2270 C C . SER A 1 286 ? 30.939 9.475 -26.715 1.00 79.75 286 SER A C 1
ATOM 2272 O O . SER A 1 286 ? 31.046 10.700 -26.648 1.00 79.75 286 SER A O 1
ATOM 2274 N N . LEU A 1 287 ? 30.465 8.846 -27.795 1.00 77.19 287 LEU A N 1
ATOM 2275 C CA . LEU A 1 287 ? 30.083 9.502 -29.047 1.00 77.19 287 LEU A CA 1
ATOM 2276 C C . LEU A 1 287 ? 28.730 10.219 -28.971 1.00 77.19 287 LEU A C 1
ATOM 2278 O O . LEU A 1 287 ? 28.553 11.249 -29.618 1.00 77.19 287 LEU A O 1
ATOM 2282 N N . SER A 1 288 ? 27.786 9.748 -28.155 1.00 70.00 288 SER A N 1
ATOM 2283 C CA . SER A 1 288 ? 26.469 10.381 -27.992 1.00 70.00 288 SER A CA 1
ATOM 2284 C C . SER A 1 288 ? 26.554 11.788 -27.391 1.00 70.00 288 SER A C 1
ATOM 2286 O O . SER A 1 288 ? 25.693 12.629 -27.654 1.00 70.00 288 SER A O 1
ATOM 2288 N N . LYS A 1 289 ? 27.652 12.118 -26.691 1.00 70.44 289 LYS A N 1
ATOM 2289 C CA . LYS A 1 289 ? 27.978 13.496 -26.277 1.00 70.44 289 LYS A CA 1
ATOM 2290 C C . LYS A 1 289 ? 28.070 14.468 -27.460 1.00 70.44 289 LYS A C 1
ATOM 2292 O O . LYS A 1 289 ? 27.881 15.667 -27.268 1.00 70.44 289 LYS A O 1
ATOM 2297 N N . ALA A 1 290 ? 28.316 13.965 -28.671 1.00 70.56 290 ALA A N 1
ATOM 2298 C CA . ALA A 1 290 ? 28.321 14.737 -29.910 1.00 70.56 290 ALA A CA 1
ATOM 2299 C C . ALA A 1 290 ? 26.925 14.898 -30.552 1.00 70.56 290 ALA A C 1
ATOM 2301 O O . ALA A 1 290 ? 26.829 15.459 -31.639 1.00 70.56 290 ALA A O 1
ATOM 2302 N N . ARG A 1 291 ? 25.844 14.453 -29.883 1.00 73.88 291 ARG A N 1
ATOM 2303 C CA . ARG A 1 291 ? 24.440 14.529 -30.344 1.00 73.88 291 ARG A CA 1
ATOM 2304 C C . ARG A 1 291 ? 24.167 13.829 -31.683 1.00 73.88 291 ARG A C 1
ATOM 2306 O O . ARG A 1 291 ? 23.317 14.271 -32.450 1.00 73.88 291 ARG A O 1
ATOM 2313 N N . LEU A 1 292 ? 24.884 12.741 -31.950 1.00 77.12 292 LEU A N 1
ATOM 2314 C CA . LEU A 1 292 ? 24.640 11.885 -33.110 1.00 77.12 292 LEU A CA 1
ATOM 2315 C C . LEU A 1 292 ? 23.347 11.080 -32.930 1.00 77.12 292 LEU A C 1
ATOM 2317 O O . LEU A 1 292 ? 23.025 10.640 -31.827 1.00 77.12 292 LEU A O 1
ATOM 2321 N N . THR A 1 293 ? 22.630 10.856 -34.025 1.00 81.50 293 THR A N 1
ATOM 2322 C CA . THR A 1 293 ? 21.491 9.932 -34.085 1.00 81.50 293 THR A CA 1
ATOM 2323 C C . THR A 1 293 ? 21.956 8.478 -33.970 1.00 81.50 293 THR A C 1
ATOM 2325 O O . THR A 1 293 ? 23.092 8.144 -34.310 1.00 81.50 293 THR A O 1
ATOM 2328 N N . THR A 1 294 ? 21.060 7.571 -33.571 1.00 77.44 294 THR A N 1
ATOM 2329 C CA . THR A 1 294 ? 21.326 6.122 -33.488 1.00 77.44 294 THR A CA 1
ATOM 2330 C C . THR A 1 294 ? 21.889 5.556 -34.798 1.00 77.44 294 THR A C 1
ATOM 2332 O O . THR A 1 294 ? 22.820 4.753 -34.791 1.00 77.44 294 THR A O 1
ATOM 2335 N N . LYS A 1 295 ? 21.383 6.032 -35.944 1.00 79.94 295 LYS A N 1
ATOM 2336 C CA . LYS A 1 295 ? 21.858 5.637 -37.277 1.00 79.94 295 LYS A CA 1
ATOM 2337 C C . LYS A 1 295 ? 23.282 6.127 -37.563 1.00 79.94 295 LYS A C 1
ATOM 2339 O O . LYS A 1 295 ? 24.079 5.393 -38.138 1.00 79.94 295 LYS A O 1
ATOM 2344 N N . GLU A 1 296 ? 23.612 7.352 -37.164 1.00 81.00 296 GLU A N 1
ATOM 2345 C CA . GLU A 1 296 ? 24.967 7.901 -37.313 1.00 81.00 296 GLU A CA 1
ATOM 2346 C C . GLU A 1 296 ? 25.961 7.190 -36.392 1.00 81.00 296 GLU A C 1
ATOM 2348 O O . GLU A 1 296 ? 27.060 6.856 -36.826 1.00 81.00 296 GLU A O 1
ATOM 2353 N N . LEU A 1 297 ? 25.557 6.889 -35.155 1.00 80.50 297 LEU A N 1
ATOM 2354 C CA . LEU A 1 297 ? 26.346 6.091 -34.214 1.00 80.50 297 LEU A CA 1
ATOM 2355 C C . LEU A 1 297 ? 26.654 4.703 -34.784 1.00 80.50 297 LEU A C 1
ATOM 2357 O O . LEU A 1 297 ? 27.800 4.260 -34.724 1.00 80.50 297 LEU A O 1
ATOM 2361 N N . PHE A 1 298 ? 25.659 4.050 -35.390 1.00 80.12 298 PHE A N 1
ATOM 2362 C CA . PHE A 1 298 ? 25.840 2.761 -36.054 1.00 80.12 298 PHE A CA 1
ATOM 2363 C C . PHE A 1 298 ? 26.866 2.838 -37.185 1.00 80.12 298 PHE A C 1
ATOM 2365 O O . PHE A 1 298 ? 27.834 2.083 -37.167 1.00 80.12 298 PHE A O 1
ATOM 2372 N N . ASN A 1 299 ? 26.733 3.810 -38.092 1.00 80.88 299 ASN A N 1
ATOM 2373 C CA . ASN A 1 299 ? 27.684 3.994 -39.192 1.00 80.88 299 ASN A CA 1
ATOM 2374 C C . ASN A 1 299 ? 29.120 4.243 -38.697 1.00 80.88 299 ASN A C 1
ATOM 2376 O O . ASN A 1 299 ? 30.074 3.728 -39.273 1.00 80.88 299 ASN A O 1
ATOM 2380 N N . VAL A 1 300 ? 29.294 5.015 -37.618 1.00 80.00 300 VAL A N 1
ATOM 2381 C CA . VAL A 1 300 ? 30.620 5.270 -37.029 1.00 80.00 300 VAL A CA 1
ATOM 2382 C C . VAL A 1 300 ? 31.227 3.993 -36.446 1.00 80.00 300 VAL A C 1
ATOM 2384 O O . VAL A 1 300 ? 32.428 3.763 -36.597 1.00 80.00 300 VAL A O 1
ATOM 2387 N N . ILE A 1 301 ? 30.419 3.153 -35.796 1.00 81.56 301 ILE A N 1
ATOM 2388 C CA . ILE A 1 301 ? 30.883 1.875 -35.245 1.00 81.56 301 ILE A CA 1
ATOM 2389 C C . ILE A 1 301 ? 31.273 0.911 -36.370 1.00 81.56 301 ILE A C 1
ATOM 2391 O O . ILE A 1 301 ? 32.349 0.315 -36.299 1.00 81.56 301 ILE A O 1
ATOM 2395 N N . THR A 1 302 ? 30.458 0.799 -37.422 1.00 77.19 302 THR A N 1
ATOM 2396 C CA . THR A 1 302 ? 30.703 -0.139 -38.527 1.00 77.19 302 THR A CA 1
ATOM 2397 C C . THR A 1 302 ? 31.868 0.284 -39.420 1.00 77.19 302 THR A C 1
ATOM 2399 O O . THR A 1 302 ? 32.741 -0.535 -39.697 1.00 77.19 302 THR A O 1
ATOM 2402 N N . CYS A 1 303 ? 31.963 1.563 -39.810 1.00 67.19 303 CYS A N 1
ATOM 2403 C CA . CYS A 1 303 ? 33.058 2.044 -40.665 1.00 67.19 303 CYS A CA 1
ATOM 2404 C C . CYS A 1 303 ? 34.432 1.906 -39.994 1.00 67.19 303 CYS A C 1
ATOM 2406 O O . CYS A 1 303 ? 35.441 1.734 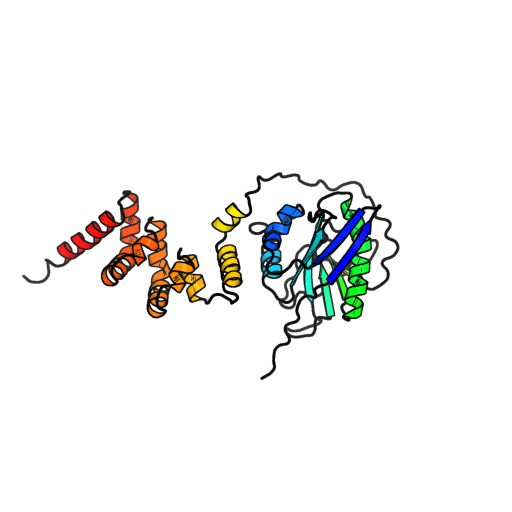-40.675 1.00 67.19 303 CYS A O 1
ATOM 2408 N N . GLN A 1 304 ? 34.494 1.962 -38.660 1.00 59.06 304 GLN A N 1
ATOM 2409 C CA . GLN A 1 304 ? 35.757 1.800 -37.945 1.00 59.06 304 GLN A CA 1
ATOM 2410 C C . GLN A 1 304 ? 36.206 0.338 -37.814 1.00 59.06 304 GLN A C 1
ATOM 2412 O O . GLN A 1 304 ? 37.412 0.093 -37.774 1.00 59.06 304 GLN A O 1
ATOM 2417 N N . GLN A 1 305 ? 35.282 -0.631 -37.801 1.00 58.16 305 GLN A N 1
ATOM 2418 C CA . GLN A 1 305 ? 35.645 -2.053 -37.872 1.00 58.16 305 GLN A CA 1
ATOM 2419 C C . GLN A 1 305 ? 36.206 -2.433 -39.248 1.00 58.16 305 GLN A C 1
ATOM 2421 O O . GLN A 1 305 ? 37.183 -3.175 -39.319 1.00 58.16 305 GLN A O 1
ATOM 2426 N N . GLU A 1 306 ? 35.669 -1.862 -40.330 1.00 53.62 306 GLU A N 1
ATOM 2427 C CA . GLU A 1 306 ? 36.205 -2.061 -41.684 1.00 53.62 306 GLU A CA 1
ATOM 2428 C C . GLU A 1 306 ? 37.625 -1.488 -41.831 1.00 53.62 306 GLU A C 1
ATOM 2430 O O . GLU A 1 306 ? 38.482 -2.120 -42.442 1.00 53.62 306 GLU A O 1
ATOM 2435 N N . SER A 1 307 ? 37.922 -0.348 -41.193 1.00 49.91 307 SER A N 1
ATOM 2436 C CA . SER A 1 307 ? 39.274 0.238 -41.177 1.00 49.91 307 SER A CA 1
ATOM 2437 C C . SER A 1 307 ? 40.267 -0.440 -40.219 1.00 49.91 307 SER A C 1
ATOM 2439 O O . SER A 1 307 ? 41.461 -0.160 -40.280 1.00 49.91 307 SER A O 1
ATOM 2441 N N . GLY A 1 308 ? 39.788 -1.298 -39.311 1.00 47.16 308 GLY A N 1
ATOM 2442 C CA . GLY A 1 308 ? 40.622 -2.059 -38.372 1.00 47.16 308 GLY A CA 1
ATOM 2443 C C . GLY A 1 308 ? 41.096 -3.410 -38.915 1.00 47.16 308 GLY A C 1
ATOM 2444 O O . GLY A 1 308 ? 42.033 -3.979 -38.367 1.00 47.16 308 GLY A O 1
ATOM 2445 N N . ASN A 1 309 ? 40.486 -3.901 -39.998 1.00 42.31 309 ASN A N 1
ATOM 2446 C CA . ASN A 1 309 ? 40.768 -5.213 -40.590 1.00 42.31 309 ASN A CA 1
ATOM 2447 C C . ASN A 1 309 ? 41.743 -5.175 -41.783 1.00 42.31 309 ASN A C 1
ATOM 2449 O O . ASN A 1 309 ? 41.952 -6.200 -42.426 1.00 42.31 309 ASN A O 1
ATOM 2453 N N . THR A 1 310 ? 42.348 -4.026 -42.103 1.00 42.06 310 THR A N 1
ATOM 2454 C CA . THR A 1 310 ? 43.273 -3.901 -43.249 1.00 42.06 310 THR A CA 1
ATOM 2455 C C . THR A 1 310 ? 44.761 -3.955 -42.903 1.00 42.06 310 THR A C 1
ATOM 2457 O O . THR A 1 310 ? 45.565 -3.766 -43.803 1.00 42.06 310 THR A O 1
ATOM 2460 N N . ASN A 1 311 ? 45.161 -4.252 -41.662 1.00 44.78 311 ASN A N 1
ATOM 2461 C CA . ASN A 1 311 ? 46.582 -4.371 -41.299 1.00 44.78 311 ASN A CA 1
ATOM 2462 C C . ASN A 1 311 ? 46.869 -5.664 -40.524 1.00 44.78 311 ASN A C 1
ATOM 2464 O O . ASN A 1 311 ? 47.214 -5.611 -39.353 1.00 44.78 311 ASN A O 1
ATOM 2468 N N . GLU A 1 312 ? 46.728 -6.813 -41.178 1.00 42.03 312 GLU A N 1
ATOM 2469 C CA . GLU A 1 312 ? 47.417 -8.054 -40.798 1.00 42.03 312 GLU A CA 1
ATOM 2470 C C . GLU A 1 312 ? 47.377 -8.999 -42.005 1.00 42.03 312 GLU A C 1
ATOM 2472 O O . GLU A 1 312 ? 46.521 -9.872 -42.109 1.00 42.03 312 GLU A O 1
ATOM 2477 N N . ASN A 1 313 ? 48.221 -8.699 -42.995 1.00 41.28 313 ASN A N 1
ATOM 2478 C CA . ASN A 1 313 ? 48.861 -9.623 -43.940 1.00 41.28 313 ASN A CA 1
ATOM 2479 C C . ASN A 1 313 ? 49.513 -8.785 -45.048 1.00 41.28 313 ASN A C 1
ATOM 2481 O O . ASN A 1 313 ? 48.928 -8.607 -46.111 1.00 41.28 313 ASN A O 1
ATOM 2485 N N . ASP A 1 314 ? 50.698 -8.257 -44.743 1.00 36.31 314 ASP A N 1
ATOM 2486 C CA . ASP A 1 314 ? 51.820 -8.073 -45.672 1.00 36.31 314 ASP A CA 1
ATOM 2487 C C . ASP A 1 314 ? 53.126 -8.075 -44.860 1.00 36.31 314 ASP A C 1
ATOM 2489 O O . ASP A 1 314 ? 53.186 -7.364 -43.826 1.00 36.31 314 ASP A O 1
#

Sequence (314 aa):
MNFIKEYYMSDINFDIEVKGKKYNFSKLPADDMKGFMLGKFSNSCQSIGHDSERCVLDGMSKANAGFYIITDDKGNIRAQSYAWLAGEGKKNEKATSMVLDSFEHLGKEDKLLFVPIINKLREALQKQVLNLYVGCGGQTPKLDINTIHPKPMEQDFIYGDATNVYPITREVPTIELNLGKNANANNQVNQYSTIEELKTDSKLLQQIIISKQINRDLTEEEISLLNIGFTFAQISNIENDKQEFFVENDDNIKSLTDAGVSVKELLAMEPSQQKLFIENSYKVKSLSKARLTTKELFNVITCQQESGNTNEND

Organism: Rickettsia japonica (strain ATCC VR-1363 / YH) (NCBI:txid652620)

pLDDT: mean 74.06, std 17.89, range [27.98, 96.81]